Protein AF-A0A1T2XY71-F1 (afdb_monomer)

Foldseek 3Di:
DDDDPPPPPPPPPPPDPPPAFDFDDAPVVVVLVVVLVVVVVVVVVVCVVCVVVDPPVPQDPVNVVVVVVVVVVVVVVSVVVSVVVVVVCPFKGKDFPVPLVNVLSVVLVCLQPQQQKEWEDEAPPVCPDPSSVVSLLVCQLVLRAEYEYCDDDPSNVVSVVSRYHYFHLHCVVPVDDQWTKMWGNQPDAFIKIWTWDDDPRMIMTGIDTVPRDVVVVVVNVVSVNSVVNRVVVVVVD

Radius of gyration: 25.89 Å; Cα contacts (8 Å, |Δi|>4): 287; chains: 1; bounding box: 85×32×78 Å

Nearest PDB structures (foldseek):
  1j9m-assembly1_A  TM=3.855E-01  e=4.242E-01  Streptomyces sp. K15
  3mfd-assembly1_A  TM=5.295E-01  e=1.560E+00  Bacillus subtilis
  6azi-assembly1_A  TM=4.486E-01  e=1.999E+00  Enterobacter cloacae subsp. cloacae ATCC 13047
  1e42-assembly1_A  TM=3.702E-01  e=3.953E+00  Homo sapiens

Secondary structure (DSSP, 8-state):
----------------TTTSPPPPPPHHHHHHHHHHHHHHHHHHHHHHHHGGGS-TTS--HHHHHHHHHHHHHHHHHHHHHHHHHHHHTTTEEEEETT-HHHHHHHHHHHHHHSSSEEEE-SS-GGGGSHHHHHHHHHHHHTT-EEEEESS--HHHHHHHHTT-EEEE--TTT-SS-S-EEEEESTTSTT-EEEEEEEETTEEEEEEEETTT-HHHHHHHHHHHHHHHHHHHHHHH-

Mean predicted aligned error: 9.0 Å

Structure (mmCIF, N/CA/C/O backbone):
data_AF-A0A1T2XY71-F1
#
_entry.id   AF-A0A1T2XY71-F1
#
loop_
_atom_site.group_PDB
_atom_site.id
_atom_site.type_symbol
_atom_site.label_atom_id
_atom_site.label_alt_id
_atom_site.label_comp_id
_atom_site.label_asym_id
_atom_site.label_entity_id
_atom_site.label_seq_id
_atom_site.pdbx_PDB_ins_code
_atom_site.Cartn_x
_atom_site.Cartn_y
_atom_site.Cartn_z
_atom_site.occupancy
_atom_site.B_iso_or_equiv
_atom_site.auth_seq_id
_atom_site.auth_comp_id
_atom_site.auth_asym_id
_atom_site.auth_atom_id
_atom_site.pdbx_PDB_model_num
ATOM 1 N N . MET A 1 1 ? -50.673 -5.652 -16.471 1.00 40.03 1 MET A N 1
ATOM 2 C CA . MET A 1 1 ? -49.608 -6.264 -15.649 1.00 40.03 1 MET A CA 1
ATOM 3 C C . MET A 1 1 ? -48.353 -6.352 -16.514 1.00 40.03 1 MET A C 1
ATOM 5 O O . MET A 1 1 ? -48.274 -7.256 -17.323 1.00 40.03 1 MET A O 1
ATOM 9 N N . LEU A 1 2 ? -47.479 -5.337 -16.452 1.00 31.62 2 LEU A N 1
ATOM 10 C CA . LEU A 1 2 ? -46.119 -5.269 -17.030 1.00 31.62 2 LEU A CA 1
ATOM 11 C C . LEU A 1 2 ? -45.541 -3.895 -16.636 1.00 31.62 2 LEU A C 1
ATOM 13 O O . LEU A 1 2 ? -45.749 -2.890 -17.312 1.00 31.62 2 LEU A O 1
ATOM 17 N N . GLY A 1 3 ? -44.925 -3.833 -15.455 1.00 32.62 3 GLY A N 1
ATOM 18 C CA . GLY A 1 3 ? -44.292 -2.624 -14.931 1.00 32.62 3 GLY A CA 1
ATOM 19 C C . GLY A 1 3 ? -42.857 -2.522 -15.433 1.00 32.62 3 GLY A C 1
ATOM 20 O O . GLY A 1 3 ? -41.992 -3.269 -14.988 1.00 32.62 3 GLY A O 1
ATOM 21 N N . PHE A 1 4 ? -42.618 -1.601 -16.365 1.00 31.75 4 PHE A N 1
ATOM 22 C CA . PHE A 1 4 ? -41.291 -1.230 -16.848 1.00 31.75 4 PHE A CA 1
ATOM 23 C C . PHE A 1 4 ? -40.418 -0.732 -15.684 1.00 31.75 4 PHE A C 1
ATOM 25 O O . PHE A 1 4 ? -40.675 0.328 -15.108 1.00 31.75 4 PHE A O 1
ATOM 32 N N . PHE A 1 5 ? -39.354 -1.474 -15.365 1.00 37.41 5 PHE A N 1
ATOM 33 C CA . PHE A 1 5 ? -38.272 -1.005 -14.503 1.00 37.41 5 PHE A CA 1
ATOM 34 C C . PHE A 1 5 ? -37.583 0.181 -15.182 1.00 37.41 5 PHE A C 1
ATOM 36 O O . PHE A 1 5 ? -36.749 0.039 -16.077 1.00 37.41 5 PHE A O 1
ATOM 43 N N . ARG A 1 6 ? -37.955 1.386 -14.750 1.00 33.56 6 ARG A N 1
ATOM 44 C CA . ARG A 1 6 ? -37.294 2.634 -15.119 1.00 33.56 6 ARG A CA 1
ATOM 45 C C . ARG A 1 6 ? -35.926 2.631 -14.439 1.00 33.56 6 ARG A C 1
ATOM 47 O O . ARG A 1 6 ? -35.791 3.036 -13.289 1.00 33.56 6 ARG A O 1
ATOM 54 N N . CYS A 1 7 ? -34.921 2.108 -15.139 1.00 38.09 7 CYS A N 1
ATOM 55 C CA . CYS A 1 7 ? -33.524 2.199 -14.741 1.00 38.09 7 CYS A CA 1
ATOM 56 C C . CYS A 1 7 ? -33.164 3.688 -14.681 1.00 38.09 7 CYS A C 1
ATOM 58 O O . CYS A 1 7 ? -32.954 4.344 -15.704 1.00 38.09 7 CYS A O 1
ATOM 60 N N . SER A 1 8 ? -33.207 4.243 -13.469 1.00 37.09 8 SER A N 1
ATOM 61 C CA . SER A 1 8 ? -32.755 5.595 -13.187 1.00 37.09 8 SER A CA 1
ATOM 62 C C . SER A 1 8 ? -31.298 5.678 -13.619 1.00 37.09 8 SER A C 1
ATOM 64 O O . SER A 1 8 ? -30.425 5.048 -13.018 1.00 37.09 8 SER A O 1
ATOM 66 N N . LYS A 1 9 ? -31.039 6.432 -14.693 1.00 39.28 9 LYS A N 1
ATOM 67 C CA . LYS A 1 9 ? -29.703 6.900 -15.053 1.00 39.28 9 LYS A CA 1
ATOM 68 C C . LYS A 1 9 ? -29.243 7.822 -13.930 1.00 39.28 9 LYS A C 1
ATOM 70 O O . LYS A 1 9 ? -29.345 9.043 -14.026 1.00 39.28 9 LYS A O 1
ATOM 75 N N . ASN A 1 10 ? -28.764 7.217 -12.846 1.00 38.38 10 ASN A N 1
ATOM 76 C CA . ASN A 1 10 ? -28.005 7.908 -11.830 1.00 38.38 10 ASN A CA 1
ATOM 77 C C . ASN A 1 10 ? -26.814 8.526 -12.546 1.00 38.38 10 ASN A C 1
ATOM 79 O O . ASN A 1 10 ? -25.940 7.837 -13.072 1.00 38.38 10 ASN A O 1
ATOM 83 N N . LYS A 1 11 ? -26.851 9.851 -12.605 1.00 38.16 11 LYS A N 1
ATOM 84 C CA . LYS A 1 11 ? -25.754 10.726 -12.968 1.00 38.16 11 LYS A CA 1
ATOM 85 C C . LYS A 1 11 ? -24.565 10.271 -12.119 1.00 38.16 11 LYS A C 1
ATOM 87 O O . LYS A 1 11 ? -24.510 10.549 -10.925 1.00 38.16 11 LYS A O 1
ATOM 92 N N . ILE A 1 12 ? -23.658 9.494 -12.708 1.00 45.66 12 ILE A N 1
ATOM 93 C CA . ILE A 1 12 ? -22.348 9.238 -12.120 1.00 45.66 12 ILE A CA 1
ATOM 94 C C . ILE A 1 12 ? -21.672 10.605 -12.160 1.00 45.66 12 ILE A C 1
ATOM 96 O O . ILE A 1 12 ? -21.101 11.002 -13.174 1.00 45.66 12 ILE A O 1
ATOM 100 N N . GLU A 1 13 ? -21.850 11.387 -11.092 1.00 43.97 13 GLU A N 1
ATOM 101 C CA . GLU A 1 13 ? -21.008 12.542 -10.821 1.00 43.97 13 GLU A CA 1
ATOM 102 C C . GLU A 1 13 ? -19.570 12.105 -11.065 1.00 43.97 13 GLU A C 1
ATOM 104 O O . GLU A 1 13 ? -19.163 11.034 -10.608 1.00 43.97 13 GLU A O 1
ATOM 109 N N . LYS A 1 14 ? -18.819 12.911 -11.817 1.00 43.69 14 LYS A N 1
ATOM 110 C CA . LYS A 1 14 ? -17.382 12.740 -12.022 1.00 43.69 14 LYS A CA 1
ATOM 111 C C . LYS A 1 14 ? -16.701 12.742 -10.646 1.00 43.69 14 LYS A C 1
ATOM 113 O O . LYS A 1 14 ? -16.296 13.783 -10.139 1.00 43.69 14 LYS A O 1
ATOM 118 N N . ARG A 1 15 ? -16.646 11.582 -9.991 1.00 47.44 15 ARG A N 1
ATOM 119 C CA . ARG A 1 15 ? -16.101 11.422 -8.646 1.00 47.44 15 ARG A CA 1
ATOM 120 C C . ARG A 1 15 ? -14.581 11.506 -8.734 1.00 47.44 15 ARG A C 1
ATOM 122 O O . ARG A 1 15 ? -13.922 10.557 -9.131 1.00 47.44 15 ARG A O 1
ATOM 129 N N . GLY A 1 16 ? -14.047 12.649 -8.316 1.00 45.94 16 GLY A N 1
ATOM 130 C CA . GLY A 1 16 ? -12.848 12.686 -7.478 1.00 45.94 16 GLY A CA 1
ATOM 131 C C . GLY A 1 16 ? -11.478 12.536 -8.137 1.00 45.94 16 GLY A C 1
ATOM 132 O O . GLY A 1 16 ? -10.517 12.416 -7.387 1.00 45.94 16 GLY A O 1
ATOM 133 N N . GLY A 1 17 ? -11.349 12.595 -9.467 1.00 49.06 17 GLY A N 1
ATOM 134 C CA . GLY A 1 17 ? -10.049 12.426 -10.141 1.00 49.06 17 GLY A CA 1
ATOM 135 C C . GLY A 1 17 ? -8.945 13.412 -9.714 1.00 49.06 17 GLY A C 1
ATOM 136 O O . GLY A 1 17 ? -7.771 13.061 -9.783 1.00 49.06 17 GLY A O 1
ATOM 137 N N . ASP A 1 18 ? -9.315 14.598 -9.213 1.00 58.28 18 ASP A N 1
ATOM 138 C CA . ASP A 1 18 ? -8.364 15.645 -8.801 1.00 58.28 18 ASP A CA 1
ATOM 139 C C . ASP A 1 18 ? -8.481 16.061 -7.320 1.00 58.28 18 ASP A C 1
ATOM 141 O O . ASP A 1 18 ? -7.834 17.018 -6.898 1.00 58.28 18 ASP A O 1
ATOM 145 N N . ARG A 1 19 ? -9.292 15.373 -6.496 1.00 71.25 19 ARG A N 1
ATOM 146 C CA . ARG A 1 19 ? -9.499 15.795 -5.090 1.00 71.25 19 ARG A CA 1
ATOM 147 C C . ARG A 1 19 ? -8.349 15.372 -4.167 1.00 71.25 19 ARG A C 1
ATOM 149 O O . ARG A 1 19 ? -8.047 16.064 -3.199 1.00 71.25 19 ARG A O 1
ATOM 156 N N . TRP A 1 20 ? -7.687 14.260 -4.479 1.00 79.12 20 TRP A N 1
ATOM 157 C CA . TRP A 1 20 ? -6.578 13.730 -3.684 1.00 79.12 20 TRP A CA 1
ATOM 158 C C . TRP A 1 20 ? -5.242 13.964 -4.393 1.00 79.12 20 TRP A C 1
ATOM 160 O O . TRP A 1 20 ? -5.176 13.844 -5.619 1.00 79.12 20 TRP A O 1
ATOM 170 N N . PRO A 1 21 ? -4.166 14.292 -3.654 1.00 75.75 21 PRO A N 1
ATOM 171 C CA . PRO A 1 21 ? -2.869 14.546 -4.263 1.00 75.75 21 PRO A CA 1
ATOM 172 C C . PRO A 1 21 ? -2.393 13.301 -5.010 1.00 75.75 21 PRO A C 1
ATOM 174 O O . PRO A 1 21 ? -2.402 12.194 -4.471 1.00 75.75 21 PRO A O 1
ATOM 177 N N . ARG A 1 22 ? -1.951 13.479 -6.257 1.00 74.38 22 ARG A N 1
ATOM 178 C CA . ARG A 1 22 ? -1.312 12.387 -6.992 1.00 74.38 22 ARG A CA 1
ATOM 179 C C . ARG A 1 22 ? 0.016 12.051 -6.309 1.00 74.38 22 ARG A C 1
ATOM 181 O O . ARG A 1 22 ? 0.765 12.973 -5.968 1.00 74.38 22 ARG A O 1
ATOM 188 N N . PRO A 1 23 ? 0.328 10.764 -6.096 1.00 73.38 23 PRO A N 1
ATOM 189 C CA . PRO A 1 23 ? 1.597 10.384 -5.500 1.00 73.38 23 PRO A CA 1
ATOM 190 C C . PRO A 1 23 ? 2.753 10.861 -6.387 1.00 73.38 23 PRO A C 1
ATOM 192 O O . PRO A 1 23 ? 2.679 10.799 -7.617 1.00 73.38 23 PRO A O 1
ATOM 195 N N . LYS A 1 24 ? 3.838 11.335 -5.761 1.00 72.19 24 LYS A N 1
ATOM 196 C CA . LYS A 1 24 ? 5.083 11.635 -6.480 1.00 72.19 24 LYS A CA 1
ATOM 197 C C . LYS A 1 24 ? 5.588 10.365 -7.176 1.00 72.19 24 LYS A C 1
ATOM 199 O O . LYS A 1 24 ? 5.433 9.261 -6.648 1.00 72.19 24 LYS A O 1
ATOM 204 N N . LYS A 1 25 ? 6.235 10.521 -8.337 1.00 67.81 25 LYS A N 1
ATOM 205 C CA . LYS A 1 25 ? 6.994 9.424 -8.960 1.00 67.81 25 LYS A CA 1
ATOM 206 C C . LYS A 1 25 ? 8.077 8.969 -7.975 1.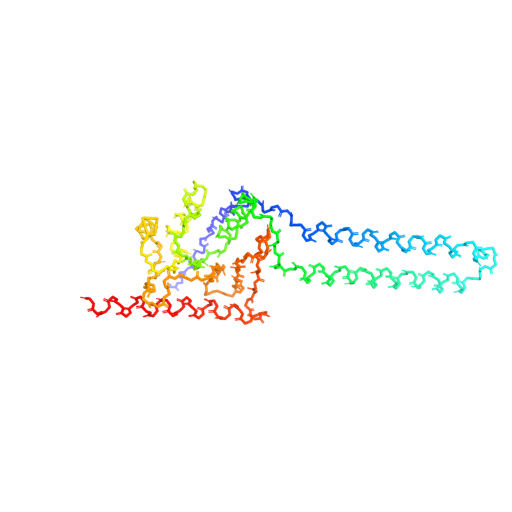00 67.81 25 LYS A C 1
ATOM 208 O O . LYS A 1 25 ? 8.762 9.806 -7.393 1.00 67.81 25 LYS A O 1
ATOM 213 N N . THR A 1 26 ? 8.186 7.664 -7.747 1.00 66.38 26 THR A N 1
ATOM 214 C CA . THR A 1 26 ? 9.087 7.106 -6.731 1.00 66.38 26 THR A CA 1
ATOM 215 C C . THR A 1 26 ? 10.537 7.082 -7.190 1.00 66.38 26 THR A C 1
ATOM 217 O O . THR A 1 26 ? 10.815 7.057 -8.389 1.00 66.38 26 THR A O 1
ATOM 220 N N . ALA A 1 27 ? 11.465 7.054 -6.228 1.00 65.38 27 ALA A N 1
ATOM 221 C CA . ALA A 1 27 ? 12.904 6.985 -6.491 1.00 65.38 27 ALA A CA 1
ATOM 222 C C . ALA A 1 27 ? 13.285 5.790 -7.386 1.00 65.38 27 ALA A C 1
ATOM 224 O O . ALA A 1 27 ? 14.171 5.915 -8.228 1.00 65.38 27 ALA A O 1
ATOM 225 N N . ASP A 1 28 ? 12.559 4.673 -7.275 1.00 68.56 28 ASP A N 1
ATOM 226 C CA . ASP A 1 28 ? 12.771 3.479 -8.102 1.00 68.56 28 ASP A CA 1
ATOM 227 C C . ASP A 1 28 ? 12.547 3.749 -9.599 1.00 68.56 28 ASP A C 1
ATOM 229 O O . ASP A 1 28 ? 13.256 3.207 -10.442 1.00 68.56 28 ASP A O 1
ATOM 233 N N . PHE A 1 29 ? 11.619 4.648 -9.949 1.00 71.75 29 PHE A N 1
ATOM 234 C CA . PHE A 1 29 ? 11.385 5.034 -11.342 1.00 71.75 29 PHE A CA 1
ATOM 235 C C . PHE A 1 29 ? 12.560 5.838 -11.908 1.00 71.75 29 PHE A C 1
ATOM 237 O O . PHE A 1 29 ? 12.967 5.630 -13.048 1.00 71.75 29 PHE A O 1
ATOM 244 N N . ASN A 1 30 ? 13.152 6.719 -11.098 1.00 74.19 30 ASN A N 1
ATOM 245 C CA . ASN A 1 30 ? 14.350 7.455 -11.499 1.00 74.19 30 ASN A CA 1
ATOM 246 C C . ASN A 1 30 ? 15.556 6.514 -11.628 1.00 74.19 30 ASN A C 1
ATOM 248 O O . ASN A 1 30 ? 16.322 6.641 -12.579 1.00 74.19 30 ASN A O 1
ATOM 252 N N . GLN A 1 31 ? 15.704 5.535 -10.727 1.00 78.31 31 GLN A N 1
ATOM 253 C CA . GLN A 1 31 ? 16.751 4.514 -10.844 1.00 78.31 31 GLN A CA 1
ATOM 254 C C . GLN A 1 31 ? 16.583 3.650 -12.096 1.00 78.31 31 GLN A C 1
ATOM 256 O O . GLN A 1 31 ? 17.573 3.369 -12.768 1.00 78.31 31 GLN A O 1
ATOM 261 N N . LEU A 1 32 ? 15.351 3.267 -12.443 1.00 80.06 32 LEU A N 1
ATOM 262 C CA . LEU A 1 32 ? 15.057 2.594 -13.707 1.00 80.06 32 LEU A CA 1
ATOM 263 C C . LEU A 1 32 ? 15.500 3.458 -14.895 1.00 80.06 32 LEU A C 1
ATOM 265 O O . LEU A 1 32 ? 16.234 2.969 -15.745 1.00 80.06 32 LEU A O 1
ATOM 269 N N . ILE A 1 33 ? 15.110 4.737 -14.940 1.00 82.19 33 ILE A N 1
ATOM 270 C CA . ILE A 1 33 ? 15.509 5.649 -16.024 1.00 82.19 33 ILE A CA 1
ATOM 271 C C . ILE A 1 33 ? 17.033 5.717 -16.147 1.00 82.19 33 ILE A C 1
ATOM 273 O O . ILE A 1 33 ? 17.555 5.587 -17.249 1.00 82.19 33 ILE A O 1
ATOM 277 N N . ILE A 1 34 ? 17.751 5.866 -15.030 1.00 84.44 34 ILE A N 1
ATOM 278 C CA . ILE A 1 34 ? 19.220 5.902 -15.028 1.00 84.44 34 ILE A CA 1
ATOM 279 C C . ILE A 1 34 ? 19.794 4.601 -15.600 1.00 84.44 34 ILE A C 1
ATOM 281 O O . ILE A 1 34 ? 20.650 4.655 -16.479 1.00 84.44 34 ILE A O 1
ATOM 285 N N . LYS A 1 35 ? 19.301 3.433 -15.163 1.00 85.25 35 LYS A N 1
ATOM 286 C CA . LYS A 1 35 ? 19.730 2.133 -15.706 1.00 85.25 35 LYS A CA 1
ATOM 287 C C . LYS A 1 35 ? 19.480 2.037 -17.214 1.00 85.25 35 LYS A C 1
ATOM 289 O O . LYS A 1 35 ? 20.364 1.598 -17.942 1.00 85.25 35 LYS A O 1
ATOM 294 N N . LEU A 1 36 ? 18.315 2.480 -17.689 1.00 85.19 36 LEU A N 1
ATOM 295 C CA . LEU A 1 36 ? 17.970 2.470 -19.115 1.00 85.19 36 LEU A CA 1
ATOM 296 C C . LEU A 1 36 ? 18.876 3.394 -19.936 1.00 85.19 36 LEU A C 1
ATOM 298 O O . LEU A 1 36 ? 19.330 2.998 -21.007 1.00 85.19 36 LEU A O 1
ATOM 302 N N . ILE A 1 37 ? 19.182 4.589 -19.422 1.00 86.88 37 ILE A N 1
ATOM 303 C CA . ILE A 1 37 ? 20.117 5.525 -20.059 1.00 86.88 37 ILE A CA 1
ATOM 304 C C . ILE A 1 37 ? 21.519 4.912 -20.133 1.00 86.88 37 ILE A C 1
ATOM 306 O O . ILE A 1 37 ? 22.143 4.963 -21.188 1.00 86.88 37 ILE A O 1
ATOM 310 N N . LEU A 1 38 ? 22.006 4.301 -19.048 1.00 88.06 38 LEU A N 1
ATOM 311 C CA . LEU A 1 38 ? 23.324 3.659 -19.029 1.00 88.06 38 LEU A CA 1
ATOM 312 C C . LEU A 1 38 ? 23.415 2.528 -20.058 1.00 88.06 38 LEU A C 1
ATOM 314 O O . LEU A 1 38 ? 24.372 2.486 -20.826 1.00 88.06 38 LEU A O 1
ATOM 318 N N . ILE A 1 39 ? 22.400 1.662 -20.131 1.00 86.25 39 ILE A N 1
ATOM 319 C CA . ILE A 1 39 ? 22.349 0.582 -21.126 1.00 86.25 39 ILE A CA 1
ATOM 320 C C . ILE A 1 39 ? 22.351 1.163 -22.549 1.00 86.25 39 ILE A C 1
ATOM 322 O O . ILE A 1 39 ? 23.125 0.722 -23.399 1.00 86.25 39 ILE A O 1
ATOM 326 N N . LEU A 1 40 ? 21.560 2.204 -22.811 1.00 85.56 40 LEU A N 1
ATOM 327 C CA . LEU A 1 40 ? 21.544 2.859 -24.120 1.00 85.56 40 LEU A CA 1
ATOM 328 C C . LEU A 1 40 ? 22.920 3.437 -24.490 1.00 85.56 40 LEU A C 1
ATOM 330 O O . LEU A 1 40 ? 23.398 3.222 -25.602 1.00 85.56 40 LEU A O 1
ATOM 334 N N . LEU A 1 41 ? 23.587 4.117 -23.554 1.00 89.50 41 LEU A N 1
ATOM 335 C CA . LEU A 1 41 ? 24.925 4.676 -23.768 1.00 89.50 41 LEU A CA 1
ATOM 336 C C . LEU A 1 41 ? 25.966 3.588 -24.050 1.00 89.50 41 LEU A C 1
ATOM 338 O O . LEU A 1 41 ? 26.816 3.774 -24.920 1.00 89.50 41 LEU A O 1
ATOM 342 N N . THR A 1 42 ? 25.878 2.434 -23.379 1.00 89.75 42 THR A N 1
ATOM 343 C CA . THR A 1 42 ? 26.763 1.294 -23.672 1.00 89.75 42 THR A CA 1
ATOM 344 C C . THR A 1 42 ? 26.559 0.745 -25.082 1.00 89.75 42 THR A C 1
ATOM 346 O O . THR A 1 42 ? 27.541 0.446 -25.758 1.00 89.75 42 THR A O 1
ATOM 349 N N . PHE A 1 43 ? 25.315 0.690 -25.571 1.00 86.56 43 PHE A N 1
ATOM 350 C CA . PHE A 1 43 ? 25.029 0.267 -26.944 1.00 86.56 43 PHE A CA 1
ATOM 351 C C . PHE A 1 43 ? 25.532 1.281 -27.972 1.00 86.56 43 PHE A C 1
ATOM 353 O O . PHE A 1 43 ? 26.113 0.883 -28.978 1.00 86.56 43 PHE A O 1
ATOM 360 N N . ILE A 1 44 ? 25.374 2.582 -27.706 1.00 88.38 44 ILE A N 1
ATOM 361 C CA . ILE A 1 44 ? 25.917 3.648 -28.561 1.00 88.38 44 ILE A CA 1
ATOM 362 C C . ILE A 1 44 ? 27.447 3.565 -28.620 1.00 88.38 44 ILE A C 1
ATOM 364 O O . ILE A 1 44 ? 28.019 3.636 -29.705 1.00 88.38 44 ILE A O 1
ATOM 368 N N . SER A 1 45 ? 28.113 3.367 -27.478 1.00 92.69 45 SER A N 1
ATOM 369 C CA . SER A 1 45 ? 29.571 3.214 -27.427 1.00 92.69 45 SER A CA 1
ATOM 370 C C . SER A 1 45 ? 30.040 1.990 -28.210 1.00 92.69 45 SER A C 1
ATOM 372 O O . SER A 1 45 ? 31.014 2.084 -28.951 1.00 92.69 45 SER A O 1
ATOM 374 N N . LEU A 1 46 ? 29.350 0.856 -28.066 1.00 88.62 46 LEU A N 1
ATOM 375 C CA . LEU A 1 46 ? 29.672 -0.371 -28.791 1.00 88.62 46 LEU A CA 1
ATOM 376 C C . LEU A 1 46 ? 29.449 -0.209 -30.302 1.00 88.62 46 LEU A C 1
ATOM 378 O O . LEU A 1 46 ? 30.271 -0.645 -31.099 1.00 88.62 46 LEU A O 1
ATOM 382 N N . ALA A 1 47 ? 28.369 0.456 -30.715 1.00 84.94 47 ALA A N 1
ATOM 383 C CA . ALA A 1 47 ? 28.149 0.778 -32.121 1.00 84.94 47 ALA A CA 1
ATOM 384 C C . ALA A 1 47 ? 29.262 1.693 -32.656 1.00 84.94 47 ALA A C 1
ATOM 386 O O . ALA A 1 47 ? 29.808 1.436 -33.725 1.00 84.94 47 ALA A O 1
ATOM 387 N N . GLY A 1 48 ? 29.658 2.710 -31.885 1.00 87.50 48 GLY A N 1
ATOM 388 C CA . GLY A 1 48 ? 30.746 3.624 -32.234 1.00 87.50 48 GLY A CA 1
ATOM 389 C C . GLY A 1 48 ? 32.095 2.931 -32.442 1.00 87.50 48 GLY A C 1
ATOM 390 O O . GLY A 1 48 ? 32.835 3.325 -33.339 1.00 87.50 48 GLY A O 1
ATOM 391 N N . THR A 1 49 ? 32.409 1.884 -31.672 1.00 91.31 49 THR A N 1
ATOM 392 C CA . THR A 1 49 ? 33.646 1.106 -31.863 1.00 91.31 49 THR A CA 1
ATOM 393 C C . THR A 1 49 ? 33.566 0.129 -33.033 1.00 91.31 49 THR A C 1
ATOM 395 O O . THR A 1 49 ? 34.592 -0.168 -33.639 1.00 91.31 49 THR A O 1
ATOM 398 N N . LEU A 1 50 ? 32.369 -0.351 -33.379 1.00 84.56 50 LEU A N 1
ATOM 399 C CA . LEU A 1 50 ? 32.159 -1.287 -34.486 1.00 84.56 50 LEU A CA 1
ATOM 400 C C . LEU A 1 50 ? 32.042 -0.597 -35.852 1.00 84.56 50 LEU A C 1
ATOM 402 O O . LEU A 1 50 ? 32.457 -1.180 -36.848 1.00 84.56 50 LEU A O 1
ATOM 406 N N . ILE A 1 51 ? 31.527 0.637 -35.921 1.00 85.75 51 ILE A N 1
ATOM 407 C CA . ILE A 1 51 ? 31.326 1.367 -37.188 1.00 85.75 51 ILE A CA 1
ATOM 408 C C . ILE A 1 51 ? 32.609 1.460 -38.040 1.00 85.75 51 ILE A C 1
ATOM 410 O O . ILE A 1 51 ? 32.529 1.143 -39.223 1.00 85.75 51 ILE A O 1
ATOM 414 N N . PRO A 1 52 ? 33.792 1.823 -37.501 1.00 88.12 52 PRO A N 1
ATOM 415 C CA . PRO A 1 52 ? 35.017 1.914 -38.301 1.00 88.12 52 PRO A CA 1
ATOM 416 C C . PRO A 1 52 ? 35.533 0.567 -38.826 1.00 88.12 52 PRO A C 1
ATOM 418 O O . PRO A 1 52 ? 36.311 0.544 -39.775 1.00 88.12 52 PRO A O 1
ATOM 421 N N . LEU A 1 53 ? 35.136 -0.547 -38.200 1.00 84.69 53 LEU A N 1
ATOM 422 C CA . LEU A 1 53 ? 35.529 -1.901 -38.608 1.00 84.69 53 LEU A CA 1
ATOM 423 C C . LEU A 1 53 ? 34.692 -2.416 -39.787 1.00 84.69 53 LEU A C 1
ATOM 425 O O . LEU A 1 53 ? 35.082 -3.384 -40.437 1.00 84.69 53 LEU A O 1
ATOM 429 N N . VAL A 1 54 ? 33.552 -1.781 -40.066 1.00 83.38 54 VAL A N 1
ATOM 430 C CA . VAL A 1 54 ? 32.667 -2.139 -41.172 1.00 83.38 54 VAL A CA 1
ATOM 431 C C . VAL A 1 54 ? 32.963 -1.220 -42.353 1.00 83.38 54 VAL A C 1
ATOM 433 O O . VAL A 1 54 ? 32.636 -0.035 -42.337 1.00 83.38 54 VAL A O 1
ATOM 436 N N . ASP A 1 55 ? 33.557 -1.770 -43.411 1.00 85.94 55 ASP A N 1
ATOM 437 C CA . ASP A 1 55 ? 33.704 -1.062 -44.684 1.00 85.94 55 ASP A CA 1
ATOM 438 C C . ASP A 1 55 ? 32.341 -0.999 -45.388 1.00 85.94 55 ASP A C 1
ATOM 440 O O . ASP A 1 55 ? 31.994 -1.855 -46.202 1.00 85.94 55 ASP A O 1
ATOM 444 N N . LEU A 1 56 ? 31.553 0.026 -45.045 1.00 79.75 56 LEU A N 1
ATOM 445 C CA . LEU A 1 56 ? 30.195 0.259 -45.556 1.00 79.75 56 LEU A CA 1
ATOM 446 C C . LEU A 1 56 ? 30.122 0.302 -47.093 1.00 79.75 56 LEU A C 1
ATOM 448 O O . LEU A 1 56 ? 29.046 0.104 -47.652 1.00 79.75 56 LEU A O 1
ATOM 452 N N . SER A 1 57 ? 31.245 0.540 -47.779 1.00 82.56 57 SER A N 1
ATOM 453 C CA . SER A 1 57 ? 31.311 0.555 -49.244 1.00 82.56 57 SER A CA 1
ATOM 454 C C . SER A 1 57 ? 31.287 -0.842 -49.879 1.00 82.56 57 SER A C 1
ATOM 456 O O . SER A 1 57 ? 30.959 -0.966 -51.058 1.00 82.56 57 SER A O 1
ATOM 458 N N . LYS A 1 58 ? 31.602 -1.891 -49.106 1.00 88.00 58 LYS A N 1
ATOM 459 C CA . LYS A 1 58 ? 31.658 -3.292 -49.561 1.00 88.00 58 LYS A CA 1
ATOM 460 C C . LYS A 1 58 ? 30.515 -4.164 -49.046 1.00 88.00 58 LYS A C 1
ATOM 462 O O . LYS A 1 58 ? 30.478 -5.346 -49.372 1.00 88.00 58 LYS A O 1
ATOM 467 N N . VAL A 1 59 ? 29.604 -3.601 -48.255 1.00 85.31 59 VAL A N 1
ATOM 468 C CA . VAL A 1 59 ? 28.487 -4.347 -47.668 1.00 85.31 59 VAL A CA 1
ATOM 469 C C . VAL A 1 59 ? 27.495 -4.725 -48.766 1.00 85.31 59 VAL A C 1
ATOM 471 O O . VAL A 1 59 ? 26.894 -3.857 -49.403 1.00 85.31 59 VAL A O 1
ATOM 474 N N . ASP A 1 60 ? 27.307 -6.026 -48.976 1.00 92.19 60 ASP A N 1
ATOM 475 C CA . ASP A 1 60 ? 26.298 -6.527 -49.909 1.00 92.19 60 ASP A CA 1
ATOM 476 C C . ASP A 1 60 ? 24.878 -6.342 -49.337 1.00 92.19 60 ASP A C 1
ATOM 478 O O . ASP A 1 60 ? 24.660 -6.224 -48.127 1.00 92.19 60 ASP A O 1
ATOM 482 N N . LYS A 1 61 ? 23.866 -6.355 -50.208 1.00 91.75 61 LYS A N 1
ATOM 483 C CA . LYS A 1 61 ? 22.451 -6.215 -49.830 1.00 91.75 61 LYS A CA 1
ATOM 484 C C . LYS A 1 61 ? 22.025 -7.256 -48.794 1.00 91.75 61 LYS A C 1
ATOM 486 O O . LYS A 1 61 ? 21.214 -6.941 -47.924 1.00 91.75 61 LYS A O 1
ATOM 491 N N . LEU A 1 62 ? 22.560 -8.477 -48.880 1.00 88.44 62 LEU A N 1
ATOM 492 C CA . LEU A 1 62 ? 22.266 -9.546 -47.926 1.00 88.44 62 LEU A CA 1
ATOM 493 C C . LEU A 1 62 ? 22.833 -9.238 -46.533 1.00 88.44 62 LEU A C 1
ATOM 495 O O . LEU A 1 62 ? 22.122 -9.379 -45.541 1.00 88.44 62 LEU A O 1
ATOM 499 N N . GLU A 1 63 ? 24.078 -8.772 -46.450 1.00 85.88 63 GLU A N 1
ATOM 500 C CA . GLU A 1 63 ? 24.724 -8.411 -45.183 1.00 85.88 63 GLU A CA 1
ATOM 501 C C . GLU A 1 63 ? 24.023 -7.223 -44.517 1.00 85.88 63 GLU A C 1
ATOM 503 O O . GLU A 1 63 ? 23.730 -7.262 -43.320 1.00 85.88 63 GLU A O 1
ATOM 508 N N . ALA A 1 64 ? 23.660 -6.202 -45.301 1.00 86.19 64 ALA A N 1
ATOM 509 C CA . ALA A 1 64 ? 22.872 -5.071 -44.819 1.00 86.19 64 ALA A CA 1
ATOM 510 C C . ALA A 1 64 ? 21.501 -5.517 -44.281 1.00 86.19 64 ALA A C 1
ATOM 512 O O . ALA A 1 64 ? 21.057 -5.034 -43.236 1.00 86.19 64 ALA A O 1
ATOM 513 N N . ALA A 1 65 ? 20.842 -6.465 -44.955 1.00 88.69 65 ALA A N 1
ATOM 514 C CA . ALA A 1 65 ? 19.573 -7.025 -44.499 1.00 88.69 65 ALA A CA 1
ATOM 515 C C . ALA A 1 65 ? 19.726 -7.817 -43.190 1.00 88.69 65 ALA A C 1
ATOM 517 O O . ALA A 1 65 ? 18.890 -7.675 -42.296 1.00 88.69 65 ALA A O 1
ATOM 518 N N . ILE A 1 66 ? 20.800 -8.601 -43.039 1.00 88.50 66 ILE A N 1
ATOM 519 C CA . ILE A 1 66 ? 21.101 -9.338 -41.801 1.00 88.50 66 ILE A CA 1
ATOM 520 C C . ILE A 1 66 ? 21.364 -8.364 -40.647 1.00 88.50 66 ILE A C 1
ATOM 522 O O . ILE A 1 66 ? 20.769 -8.514 -39.579 1.00 88.50 66 ILE A O 1
ATOM 526 N N . LEU A 1 67 ? 22.201 -7.343 -40.856 1.00 86.25 67 LEU A N 1
ATOM 527 C CA . LEU A 1 67 ? 22.508 -6.325 -39.844 1.00 86.25 67 LEU A CA 1
ATOM 528 C C . LEU A 1 67 ? 21.262 -5.531 -39.437 1.00 86.25 67 LEU A C 1
ATOM 530 O O . LEU A 1 67 ? 21.002 -5.350 -38.246 1.00 86.25 67 LEU A O 1
ATOM 534 N N . GLY A 1 68 ? 20.455 -5.109 -40.413 1.00 88.00 68 GLY A N 1
ATOM 535 C CA . GLY A 1 68 ? 19.181 -4.438 -40.163 1.00 88.00 6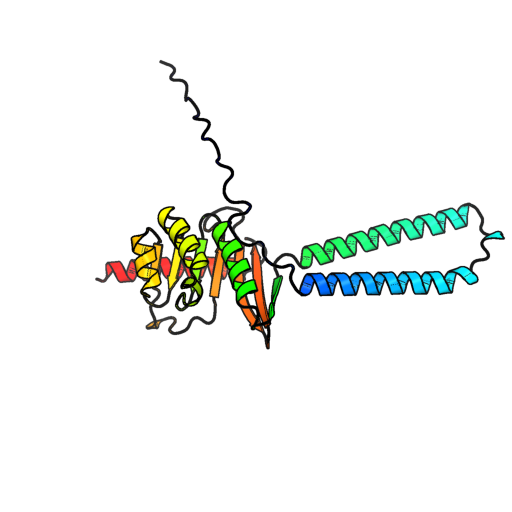8 GLY A CA 1
ATOM 536 C C . GLY A 1 68 ? 18.206 -5.325 -39.387 1.00 88.00 68 GLY A C 1
ATOM 537 O O . GLY A 1 68 ? 17.615 -4.883 -38.401 1.00 88.00 68 GLY A O 1
ATOM 538 N N . GLY A 1 69 ? 18.092 -6.599 -39.769 1.00 91.00 69 GLY A N 1
ATOM 539 C CA . GLY A 1 69 ? 17.279 -7.587 -39.062 1.00 91.00 69 GLY A CA 1
ATOM 540 C C . GLY A 1 69 ? 17.729 -7.787 -37.614 1.00 91.00 69 GLY A C 1
ATOM 541 O O . GLY A 1 69 ? 16.906 -7.727 -36.699 1.00 91.00 69 GLY A O 1
ATOM 542 N N . ALA A 1 70 ? 19.034 -7.944 -37.381 1.00 87.94 70 ALA A N 1
ATOM 543 C CA . ALA A 1 70 ? 19.604 -8.079 -36.043 1.00 87.94 70 ALA A CA 1
ATOM 544 C C . ALA A 1 70 ? 19.325 -6.843 -35.169 1.00 87.94 70 ALA A C 1
ATOM 546 O O . ALA A 1 70 ? 18.924 -6.986 -34.013 1.00 87.94 70 ALA A O 1
ATOM 547 N N . ALA A 1 71 ? 19.459 -5.633 -35.723 1.00 86.38 71 ALA A N 1
ATOM 548 C CA . ALA A 1 71 ? 19.157 -4.389 -35.014 1.00 86.38 71 ALA A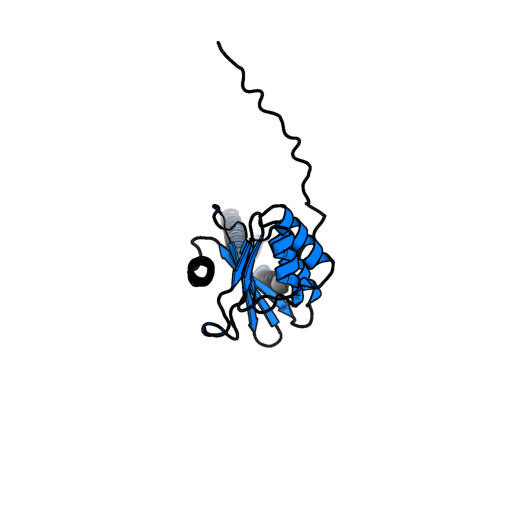 CA 1
ATOM 549 C C . ALA A 1 71 ? 17.677 -4.287 -34.605 1.00 86.38 71 ALA A C 1
ATOM 551 O O . ALA A 1 71 ? 17.367 -3.883 -33.479 1.00 86.38 71 ALA A O 1
ATOM 552 N N . VAL A 1 72 ? 16.755 -4.698 -35.485 1.00 92.31 72 VAL A N 1
ATOM 553 C CA . VAL A 1 72 ? 15.317 -4.744 -35.176 1.00 92.31 72 VAL A CA 1
ATOM 554 C C . VAL A 1 72 ? 15.035 -5.752 -34.062 1.00 92.31 72 VAL A C 1
ATOM 556 O O . VAL A 1 72 ? 14.364 -5.408 -33.088 1.00 92.31 72 VAL A O 1
ATOM 559 N N . VAL A 1 73 ? 15.586 -6.967 -34.147 1.00 91.69 73 VAL A N 1
ATOM 560 C CA . VAL A 1 73 ? 15.410 -8.005 -33.115 1.00 91.69 73 VAL A CA 1
ATOM 561 C C . VAL A 1 73 ? 15.940 -7.534 -31.759 1.00 91.69 73 VAL A C 1
ATOM 563 O O . VAL A 1 73 ? 15.235 -7.645 -30.756 1.00 91.69 73 VAL A O 1
ATOM 566 N N . LEU A 1 74 ? 17.138 -6.945 -31.716 1.00 86.44 74 LEU A N 1
ATOM 567 C CA . LEU A 1 74 ? 17.716 -6.394 -30.485 1.00 86.44 74 LEU A CA 1
ATOM 568 C C . LEU A 1 74 ? 16.859 -5.268 -29.897 1.00 86.44 74 LEU A C 1
ATOM 570 O O . LEU A 1 74 ? 16.654 -5.228 -28.685 1.00 86.44 74 LEU A O 1
ATOM 574 N N . SER A 1 75 ? 16.307 -4.395 -30.742 1.00 86.38 75 SER A N 1
ATOM 575 C CA . SER A 1 75 ? 15.409 -3.319 -30.304 1.00 86.38 75 SER A CA 1
ATOM 576 C C . SER A 1 75 ? 14.125 -3.869 -29.677 1.00 86.38 75 SER A C 1
ATOM 578 O O . SER A 1 75 ? 13.685 -3.377 -28.637 1.00 86.38 75 SER A O 1
ATOM 580 N N . VAL A 1 76 ? 13.547 -4.924 -30.264 1.00 90.88 76 VAL A N 1
ATOM 581 C CA . VAL A 1 76 ? 12.364 -5.612 -29.720 1.00 90.88 76 VAL A CA 1
ATOM 582 C C . VAL A 1 76 ? 12.685 -6.292 -28.389 1.00 90.88 76 VAL A C 1
ATOM 584 O O . VAL A 1 76 ? 11.922 -6.143 -27.436 1.00 90.88 76 VAL A O 1
ATOM 587 N N . LEU A 1 77 ? 13.820 -6.991 -28.287 1.00 88.44 77 LEU A N 1
ATOM 588 C CA . LEU A 1 77 ? 14.259 -7.624 -27.038 1.00 88.44 77 LEU A CA 1
ATOM 589 C C . LEU A 1 77 ? 14.505 -6.591 -25.936 1.00 88.44 77 LEU A C 1
ATOM 591 O O . LEU A 1 77 ? 14.068 -6.788 -24.803 1.00 88.44 77 LEU A O 1
ATOM 595 N N . PHE A 1 78 ? 15.145 -5.467 -26.263 1.00 86.25 78 PHE A N 1
ATOM 596 C CA . PHE A 1 78 ? 15.339 -4.369 -25.322 1.00 86.25 78 PHE A CA 1
ATOM 597 C C . PHE A 1 78 ? 13.996 -3.812 -24.844 1.00 86.25 78 PHE A C 1
ATOM 599 O O . PHE A 1 78 ? 13.766 -3.728 -23.639 1.00 86.25 78 PHE A O 1
ATOM 606 N N . ALA A 1 79 ? 13.070 -3.514 -25.761 1.00 87.50 79 ALA A N 1
ATOM 607 C CA . ALA A 1 79 ? 11.731 -3.049 -25.408 1.00 87.50 79 ALA A CA 1
ATOM 608 C C . ALA A 1 79 ? 10.979 -4.058 -24.520 1.00 87.50 79 ALA A C 1
ATOM 610 O O . ALA A 1 79 ? 10.338 -3.659 -23.546 1.00 87.50 79 ALA A O 1
ATOM 611 N N . ALA A 1 80 ? 11.099 -5.358 -24.804 1.00 88.44 80 ALA A N 1
ATOM 612 C CA . ALA A 1 80 ? 10.523 -6.419 -23.984 1.00 88.44 80 ALA A CA 1
ATOM 613 C C . ALA A 1 80 ? 11.134 -6.454 -22.573 1.00 88.44 80 ALA A C 1
ATOM 615 O O . ALA A 1 80 ? 10.392 -6.547 -21.599 1.00 88.44 80 ALA A O 1
ATOM 616 N N . LEU A 1 81 ? 12.457 -6.309 -22.435 1.00 86.50 81 LEU A N 1
ATOM 617 C CA . LEU A 1 81 ? 13.129 -6.230 -21.132 1.00 86.50 81 LEU A CA 1
ATOM 618 C C . LEU A 1 81 ? 12.691 -4.999 -20.333 1.00 86.50 81 LEU A C 1
ATOM 620 O O . LEU A 1 81 ? 12.360 -5.126 -19.155 1.00 86.50 81 LEU A O 1
ATOM 624 N N . VAL A 1 82 ? 12.617 -3.822 -20.968 1.00 84.56 82 VAL A N 1
ATOM 625 C CA . VAL A 1 82 ? 12.092 -2.603 -20.324 1.00 84.56 82 VAL A CA 1
ATOM 626 C C . VAL A 1 82 ? 10.654 -2.822 -19.859 1.00 84.56 82 VAL A C 1
ATOM 628 O O . VAL A 1 82 ? 10.286 -2.441 -18.746 1.00 84.56 82 VAL A O 1
ATOM 631 N N . TRP A 1 83 ? 9.829 -3.455 -20.688 1.00 83.69 83 TRP A N 1
ATOM 632 C CA . TRP A 1 83 ? 8.446 -3.763 -20.349 1.00 83.69 83 TRP A CA 1
ATOM 633 C C . TRP A 1 83 ? 8.327 -4.758 -19.185 1.00 83.69 83 TRP A C 1
ATOM 635 O O . TRP A 1 83 ? 7.511 -4.553 -18.287 1.00 83.69 83 TRP A O 1
ATOM 645 N N . LEU A 1 84 ? 9.160 -5.801 -19.150 1.00 82.88 84 LEU A N 1
ATOM 646 C CA . LEU A 1 84 ? 9.199 -6.766 -18.048 1.00 82.88 84 LEU A CA 1
ATOM 647 C C . LEU A 1 84 ? 9.645 -6.109 -16.735 1.00 82.88 84 LEU A C 1
ATOM 649 O O . LEU A 1 84 ? 8.979 -6.280 -15.716 1.00 82.88 84 LEU A O 1
ATOM 653 N N . GLU A 1 85 ? 10.705 -5.300 -16.762 1.00 79.00 85 GLU A N 1
ATOM 654 C CA . GLU A 1 85 ? 11.212 -4.597 -15.575 1.00 79.00 85 GLU A CA 1
ATOM 655 C C . GLU A 1 85 ? 10.195 -3.563 -15.061 1.00 79.00 85 GLU A C 1
ATOM 657 O O . GLU A 1 85 ? 9.910 -3.490 -13.866 1.00 79.00 85 GLU A O 1
ATOM 662 N N . THR A 1 86 ? 9.570 -2.790 -15.958 1.00 73.00 86 THR A N 1
ATOM 663 C CA . THR A 1 86 ? 8.528 -1.818 -15.573 1.00 73.00 86 THR A CA 1
ATOM 664 C C . THR A 1 86 ? 7.287 -2.489 -14.995 1.00 73.00 86 THR A C 1
ATOM 666 O O . THR A 1 86 ? 6.680 -1.940 -14.074 1.00 73.00 86 THR A O 1
ATOM 669 N N . LYS A 1 87 ? 6.928 -3.684 -15.478 1.00 70.00 87 LYS A N 1
ATOM 670 C CA . LYS A 1 87 ? 5.889 -4.509 -14.856 1.00 70.00 87 LYS A CA 1
ATOM 671 C C . LYS A 1 87 ? 6.311 -5.051 -13.492 1.00 70.00 87 LYS A C 1
ATOM 673 O O . LYS A 1 87 ? 5.492 -5.032 -12.579 1.00 70.00 87 LYS A O 1
ATOM 678 N N . GLY A 1 88 ? 7.566 -5.474 -13.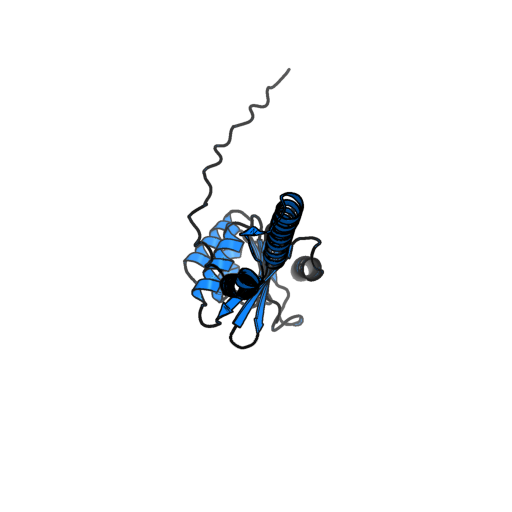333 1.00 65.94 88 GLY A N 1
ATOM 679 C CA . GLY A 1 88 ? 8.119 -5.968 -12.065 1.00 65.94 88 GLY A CA 1
ATOM 680 C C . GLY A 1 88 ? 8.236 -4.898 -10.973 1.00 65.94 88 GLY A C 1
ATOM 681 O O . GLY A 1 88 ? 8.151 -5.207 -9.789 1.00 65.94 88 GLY A O 1
ATOM 682 N N . LEU A 1 89 ? 8.357 -3.622 -11.355 1.00 66.06 89 LEU A N 1
ATOM 683 C CA . LEU A 1 89 ? 8.293 -2.479 -10.433 1.00 66.06 89 LEU A CA 1
ATOM 684 C C . LEU A 1 89 ? 6.868 -2.152 -9.958 1.00 66.06 89 LEU A C 1
ATOM 686 O O . LEU A 1 89 ? 6.685 -1.285 -9.096 1.00 66.06 89 LEU A O 1
ATOM 690 N N . GLY A 1 90 ? 5.855 -2.816 -10.520 1.00 64.12 90 GLY A N 1
ATOM 691 C CA . GLY A 1 90 ? 4.475 -2.708 -10.082 1.00 64.12 90 GLY A CA 1
ATOM 692 C C . GLY A 1 90 ? 4.349 -3.117 -8.619 1.00 64.12 90 GLY A C 1
ATOM 693 O O . GLY A 1 90 ? 4.468 -4.283 -8.277 1.00 64.12 90 GLY A O 1
ATOM 694 N N . GLY A 1 91 ? 4.111 -2.135 -7.756 1.00 73.06 91 GLY A N 1
ATOM 695 C CA . GLY A 1 91 ? 3.728 -2.363 -6.370 1.00 73.06 91 GLY A CA 1
ATOM 696 C C . GLY A 1 91 ? 4.786 -2.035 -5.326 1.00 73.06 91 GLY A C 1
ATOM 697 O O . GLY A 1 91 ? 4.457 -2.022 -4.154 1.00 73.06 91 GLY A O 1
ATOM 698 N N . LYS A 1 92 ? 6.021 -1.671 -5.676 1.00 83.44 92 LYS A N 1
ATOM 699 C CA . LYS A 1 92 ? 6.973 -1.173 -4.668 1.00 83.44 92 LYS A CA 1
ATOM 700 C C . LYS A 1 92 ? 7.154 0.334 -4.763 1.00 83.44 92 LYS A C 1
ATOM 702 O O . LYS A 1 92 ? 7.405 0.888 -5.833 1.00 83.44 92 LYS A O 1
ATOM 707 N N . ARG A 1 93 ? 7.020 1.012 -3.625 1.00 85.12 93 ARG A N 1
ATOM 708 C CA . ARG A 1 93 ? 7.150 2.464 -3.505 1.00 85.12 93 ARG A CA 1
ATOM 709 C C . ARG A 1 93 ? 8.114 2.805 -2.378 1.00 85.12 93 ARG A C 1
ATOM 711 O O . ARG A 1 93 ? 7.821 2.562 -1.212 1.00 85.12 93 ARG A O 1
ATOM 718 N N . VAL A 1 94 ? 9.269 3.363 -2.729 1.00 85.75 94 VAL A N 1
ATOM 719 C CA . VAL A 1 94 ? 10.302 3.764 -1.765 1.00 85.75 94 VAL A CA 1
ATOM 720 C C . VAL A 1 94 ? 10.309 5.283 -1.579 1.00 85.75 94 VAL A C 1
ATOM 722 O O . VAL A 1 94 ? 10.391 6.038 -2.551 1.00 85.75 94 VAL A O 1
ATOM 725 N N . TYR A 1 95 ? 10.256 5.709 -0.319 1.00 84.81 95 TYR A N 1
ATOM 726 C CA . TYR A 1 95 ? 10.319 7.094 0.145 1.00 84.81 95 TYR A CA 1
ATOM 727 C C . TYR A 1 95 ? 11.468 7.253 1.145 1.00 84.81 95 TYR A C 1
ATOM 729 O O . TYR A 1 95 ? 11.798 6.311 1.865 1.00 84.81 95 TYR A O 1
ATOM 737 N N . ASN A 1 96 ? 12.053 8.445 1.235 1.00 86.06 96 ASN A N 1
ATOM 738 C CA . ASN A 1 96 ? 12.922 8.782 2.366 1.00 86.06 96 ASN A CA 1
ATOM 739 C C . ASN A 1 96 ? 12.050 8.974 3.615 1.00 86.06 96 ASN A C 1
ATOM 741 O O . ASN A 1 96 ? 10.923 9.459 3.491 1.00 86.06 96 ASN A O 1
ATOM 745 N N . LEU A 1 97 ? 12.549 8.624 4.805 1.00 83.56 97 LEU A N 1
ATOM 746 C CA . LEU A 1 97 ? 11.786 8.783 6.056 1.00 83.56 97 LEU A CA 1
ATOM 747 C C . LEU A 1 97 ? 11.351 10.235 6.313 1.00 83.56 97 LEU A C 1
ATOM 749 O O . LEU A 1 97 ? 10.281 10.467 6.868 1.00 83.56 97 LEU A O 1
ATOM 753 N N . GLU A 1 98 ? 12.141 11.201 5.849 1.00 85.31 98 GLU A N 1
ATOM 754 C CA . GLU A 1 98 ? 11.839 12.632 5.945 1.00 85.31 98 GLU A CA 1
ATOM 755 C C . GLU A 1 98 ? 10.692 13.079 5.014 1.00 85.31 98 GLU A C 1
ATOM 757 O O . GLU A 1 98 ? 10.037 14.086 5.282 1.00 85.31 98 GLU A O 1
ATOM 762 N N . ASP A 1 99 ? 10.374 12.332 3.941 1.00 84.94 99 ASP A N 1
ATOM 763 C CA . ASP A 1 99 ? 9.278 12.670 3.010 1.00 84.94 99 ASP A CA 1
ATOM 764 C C . ASP A 1 99 ? 7.915 12.187 3.534 1.00 84.94 99 ASP A C 1
ATOM 766 O O . ASP A 1 99 ? 7.132 11.538 2.830 1.00 84.94 99 ASP A O 1
ATOM 770 N N . ALA A 1 100 ? 7.598 12.550 4.780 1.00 84.75 100 ALA A N 1
ATOM 771 C CA . ALA A 1 100 ? 6.314 12.260 5.417 1.00 84.75 100 ALA A CA 1
ATOM 772 C C . ALA A 1 100 ? 5.127 12.751 4.566 1.00 84.75 100 ALA A C 1
ATOM 774 O O . ALA A 1 100 ? 4.089 12.091 4.477 1.00 84.75 100 ALA A O 1
ATOM 775 N N . LYS A 1 101 ? 5.296 13.880 3.860 1.00 86.06 101 LYS A N 1
ATOM 776 C CA . LYS A 1 101 ? 4.294 14.428 2.935 1.00 86.06 101 LYS A CA 1
ATOM 777 C C . LYS A 1 101 ? 4.061 13.518 1.726 1.00 86.06 101 LYS A C 1
ATOM 779 O O . LYS A 1 101 ? 2.909 13.343 1.322 1.00 86.06 101 LYS A O 1
ATOM 784 N N . GLY A 1 102 ? 5.118 12.950 1.144 1.00 85.94 102 GLY A N 1
ATOM 785 C CA . GLY A 1 102 ? 5.031 11.995 0.036 1.00 85.94 102 GLY A CA 1
ATOM 786 C C . GLY A 1 102 ? 4.311 10.707 0.432 1.00 85.94 102 GLY A C 1
ATOM 787 O O . GLY A 1 102 ? 3.377 10.298 -0.261 1.00 85.94 102 GLY A O 1
ATOM 788 N N . ILE A 1 103 ? 4.679 10.138 1.584 1.00 85.88 103 ILE A N 1
ATOM 789 C CA . ILE A 1 103 ? 4.053 8.935 2.160 1.00 85.88 103 ILE A CA 1
ATOM 790 C C . ILE A 1 103 ? 2.565 9.185 2.435 1.00 85.88 103 ILE A C 1
ATOM 792 O O . ILE A 1 103 ? 1.707 8.425 1.985 1.00 85.88 103 ILE A O 1
ATOM 796 N N . SER A 1 104 ? 2.249 10.291 3.114 1.00 87.56 104 SER A N 1
ATOM 797 C CA . SER A 1 104 ? 0.872 10.676 3.436 1.00 87.56 104 SER A CA 1
ATOM 798 C C . SER A 1 104 ? 0.030 10.895 2.177 1.00 87.56 104 SER A C 1
ATOM 800 O O . SER A 1 104 ? -1.071 10.362 2.072 1.00 87.56 104 SER A O 1
ATOM 802 N N . SER A 1 105 ? 0.571 11.588 1.168 1.00 89.50 105 SER A N 1
ATOM 803 C CA . SER A 1 105 ? -0.121 11.807 -0.112 1.00 89.50 105 SER A CA 1
ATOM 804 C C . SER A 1 105 ? -0.419 10.495 -0.838 1.00 89.50 105 SER A C 1
ATOM 806 O O . SER A 1 105 ? -1.503 10.326 -1.392 1.00 89.50 105 SER A O 1
ATOM 808 N N . TYR A 1 106 ? 0.524 9.552 -0.811 1.00 90.44 106 TYR A N 1
ATOM 809 C CA . TYR A 1 106 ? 0.327 8.227 -1.386 1.00 90.44 106 TYR A CA 1
ATOM 810 C C . TYR A 1 106 ? -0.763 7.439 -0.642 1.00 90.44 106 TYR A C 1
ATOM 812 O O . TYR A 1 106 ? -1.684 6.931 -1.281 1.00 90.44 106 TYR A O 1
ATOM 820 N N . MET A 1 107 ? -0.713 7.385 0.693 1.00 91.00 107 MET A N 1
ATOM 821 C CA . MET A 1 107 ? -1.719 6.671 1.491 1.00 91.00 107 MET A CA 1
ATOM 822 C C . MET A 1 107 ? -3.109 7.300 1.350 1.00 91.00 107 MET A C 1
ATOM 824 O O . MET A 1 107 ? -4.100 6.585 1.215 1.00 91.00 107 MET A O 1
ATOM 828 N N . LEU A 1 108 ? -3.190 8.631 1.296 1.00 92.31 108 LEU A N 1
ATOM 829 C CA . LEU A 1 108 ? -4.416 9.372 0.993 1.00 92.31 108 LEU A CA 1
ATOM 830 C C . LEU A 1 108 ? -4.993 8.987 -0.365 1.00 92.31 108 LEU A C 1
ATOM 832 O O . LEU A 1 108 ? -6.178 8.677 -0.473 1.00 92.31 108 LEU A O 1
ATOM 836 N N . HIS A 1 109 ? -4.154 8.968 -1.400 1.00 91.88 109 HIS A N 1
ATOM 837 C CA . HIS A 1 109 ? -4.567 8.538 -2.728 1.00 91.88 109 HIS A CA 1
ATOM 838 C C . HIS A 1 109 ? -5.071 7.087 -2.713 1.00 91.88 109 HIS A C 1
ATOM 840 O O . HIS A 1 109 ? -6.124 6.802 -3.289 1.00 91.88 109 HIS A O 1
ATOM 846 N N . TRP A 1 110 ? -4.356 6.187 -2.031 1.00 92.75 110 TRP A N 1
ATOM 847 C CA . TRP A 1 110 ? -4.715 4.775 -1.885 1.00 92.75 110 TRP A CA 1
ATOM 848 C C . TRP A 1 110 ? -6.084 4.592 -1.219 1.00 92.75 110 TRP A C 1
ATOM 850 O O . TRP A 1 110 ? -6.963 3.920 -1.759 1.00 92.75 110 TRP A O 1
ATOM 860 N N . ILE A 1 111 ? -6.299 5.246 -0.077 1.00 94.94 111 ILE A N 1
ATOM 861 C CA . ILE A 1 111 ? -7.538 5.148 0.704 1.00 94.94 111 ILE A CA 1
ATOM 862 C C . ILE A 1 111 ? -8.697 5.825 -0.029 1.00 94.94 111 ILE A C 1
ATOM 864 O O . ILE A 1 111 ? -9.781 5.250 -0.135 1.00 94.94 111 ILE A O 1
ATOM 868 N N . GLY A 1 112 ? -8.475 7.023 -0.574 1.00 93.44 112 GLY A N 1
ATOM 869 C CA . GLY A 1 112 ? -9.496 7.803 -1.270 1.00 93.44 112 GLY A CA 1
ATOM 870 C C . GLY A 1 112 ? -10.108 7.042 -2.447 1.00 93.44 112 GLY A C 1
ATOM 871 O O . GLY A 1 112 ? -11.336 6.989 -2.582 1.00 93.44 112 GLY A O 1
ATOM 872 N N . HIS A 1 113 ? -9.269 6.376 -3.247 1.00 92.62 113 HIS A N 1
ATOM 873 C CA . HIS A 1 113 ? -9.704 5.619 -4.425 1.00 92.62 113 HIS A CA 1
ATOM 874 C C . HIS A 1 113 ? -10.099 4.169 -4.117 1.00 92.62 113 HIS A C 1
ATOM 876 O O . HIS A 1 113 ? -10.890 3.591 -4.855 1.00 92.62 113 HIS A O 1
ATOM 882 N N . GLY A 1 114 ? -9.627 3.592 -3.010 1.00 89.31 114 GLY A N 1
ATOM 883 C CA . GLY A 1 114 ? -9.740 2.166 -2.688 1.00 89.31 114 GLY A CA 1
ATOM 884 C C . GLY A 1 114 ? -11.131 1.623 -2.333 1.00 89.31 114 GLY A C 1
ATOM 885 O O . GLY A 1 114 ? -11.206 0.614 -1.643 1.00 89.31 114 GLY A O 1
ATOM 886 N N . GLY A 1 115 ? -12.242 2.245 -2.747 1.00 94.00 115 GLY A N 1
ATOM 887 C CA . GLY A 1 115 ? -13.596 1.760 -2.429 1.00 94.00 115 GLY A CA 1
ATOM 888 C C . GLY A 1 115 ? -13.794 1.527 -0.923 1.00 94.00 115 GLY A C 1
ATOM 889 O O . GLY A 1 115 ? -13.562 2.444 -0.136 1.00 94.00 115 GLY A O 1
ATOM 890 N N . ARG A 1 116 ? -14.183 0.304 -0.525 1.00 97.25 116 ARG A N 1
ATOM 891 C CA . ARG A 1 116 ? -14.177 -0.129 0.884 1.00 97.25 116 ARG A CA 1
ATOM 892 C C . ARG A 1 116 ? -12.748 -0.447 1.324 1.00 97.25 116 ARG A C 1
ATOM 894 O O . ARG A 1 116 ? -12.096 -1.283 0.706 1.00 97.25 116 ARG A O 1
ATOM 901 N N . VAL A 1 117 ? -12.298 0.171 2.406 1.00 98.00 117 VAL A N 1
ATOM 902 C CA . VAL A 1 117 ? -10.918 0.105 2.885 1.00 98.00 117 VAL A CA 1
ATOM 903 C C . VAL A 1 117 ? -10.872 -0.466 4.298 1.00 98.00 117 VAL A C 1
ATOM 905 O O . VAL A 1 117 ? -11.650 -0.054 5.157 1.00 98.00 117 VAL A O 1
ATOM 908 N N . ALA A 1 118 ? -9.941 -1.389 4.540 1.00 98.06 118 ALA A N 1
ATOM 909 C CA . ALA A 1 118 ? -9.602 -1.867 5.877 1.00 98.06 118 ALA A CA 1
ATOM 910 C C . ALA A 1 118 ? -8.189 -1.413 6.252 1.00 98.06 118 ALA A C 1
ATOM 912 O O . ALA A 1 118 ? -7.238 -1.695 5.524 1.00 98.06 118 ALA A O 1
ATOM 913 N N . ILE A 1 119 ? -8.051 -0.706 7.371 1.00 97.00 119 ILE A N 1
ATOM 914 C CA . ILE A 1 119 ? -6.777 -0.173 7.859 1.00 97.00 119 ILE A CA 1
ATOM 915 C C . ILE A 1 119 ? -6.400 -0.913 9.136 1.00 97.00 119 ILE A C 1
ATOM 917 O O . ILE A 1 119 ? -7.137 -0.872 10.120 1.00 97.00 119 ILE A O 1
ATOM 921 N N . TRP A 1 120 ? -5.232 -1.550 9.120 1.00 95.56 120 TRP A N 1
ATOM 922 C CA . TRP A 1 120 ? -4.592 -2.102 10.305 1.00 95.56 120 TRP A CA 1
ATOM 923 C C . TRP A 1 120 ? -3.529 -1.129 10.800 1.00 95.56 120 TRP A C 1
ATOM 925 O O . TRP A 1 120 ? -2.529 -0.884 10.117 1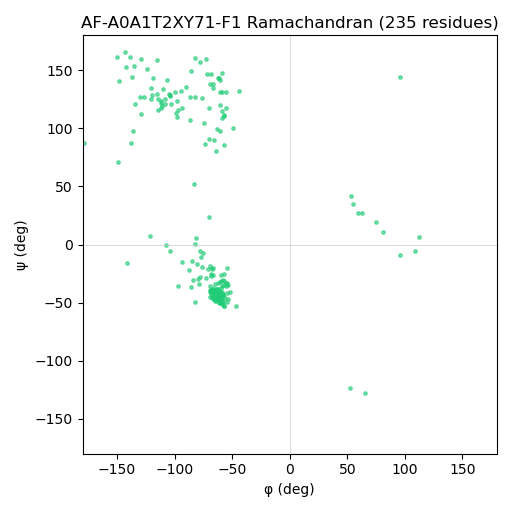.00 95.56 120 TRP A O 1
ATOM 935 N N . SER A 1 121 ? -3.754 -0.552 11.976 1.00 92.62 121 SER A N 1
ATOM 936 C CA . SER A 1 121 ? -2.909 0.503 12.533 1.00 92.62 121 SER A CA 1
ATOM 937 C C . SER A 1 121 ? -2.687 0.290 14.027 1.00 92.62 12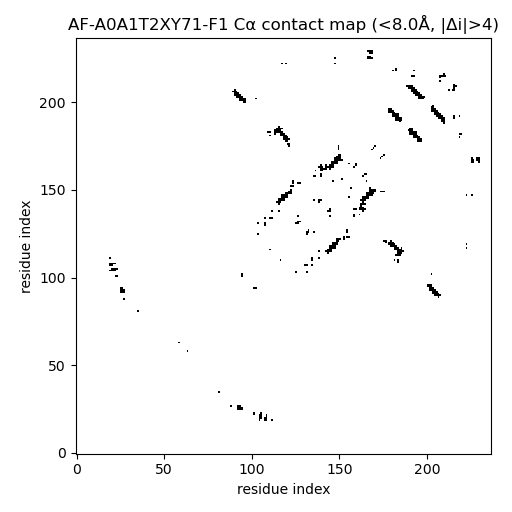1 SER A C 1
ATOM 939 O O . SER A 1 121 ? -3.425 -0.438 14.682 1.00 92.62 121 SER A O 1
ATOM 941 N N . ARG A 1 122 ? -1.654 0.939 14.567 1.00 90.31 122 ARG A N 1
ATOM 942 C CA . ARG A 1 122 ? -1.378 0.938 16.007 1.00 90.31 122 ARG A CA 1
ATOM 943 C C . ARG A 1 122 ? -2.227 1.976 16.738 1.00 90.31 122 ARG A C 1
ATOM 945 O O . ARG A 1 122 ? -2.863 1.660 17.725 1.00 90.31 122 ARG A O 1
ATOM 952 N N . ASP A 1 123 ? -2.232 3.204 16.233 1.00 88.62 123 ASP A N 1
ATOM 953 C CA . ASP A 1 123 ? -2.751 4.383 16.941 1.00 88.62 123 ASP A CA 1
ATOM 954 C C . ASP A 1 123 ? -3.513 5.364 16.027 1.00 88.62 123 ASP A C 1
ATOM 956 O O . ASP A 1 123 ? -4.247 6.221 16.505 1.00 88.62 123 ASP A O 1
ATOM 960 N N . LEU A 1 124 ? -3.354 5.244 14.700 1.00 89.75 124 LEU A N 1
ATOM 961 C CA . LEU A 1 124 ? -3.862 6.213 13.714 1.00 89.75 124 LEU A CA 1
ATOM 962 C C . LEU A 1 124 ? -3.303 7.630 13.919 1.00 89.75 124 LEU A C 1
ATOM 964 O O . LEU A 1 124 ? -3.927 8.596 13.489 1.00 89.75 124 LEU A O 1
ATOM 968 N N . SER A 1 125 ? -2.113 7.781 14.505 1.00 86.50 125 SER A N 1
ATOM 969 C CA . SER A 1 125 ? -1.511 9.104 14.754 1.00 86.50 125 SER A CA 1
ATOM 970 C C . SER A 1 125 ? -1.381 9.951 13.478 1.00 86.50 125 SER A C 1
ATOM 972 O O . SER A 1 125 ? -1.606 11.161 13.501 1.00 86.50 125 SER A O 1
ATOM 974 N N . TRP A 1 126 ? -1.141 9.312 12.329 1.00 83.94 126 TRP A N 1
ATOM 975 C CA . TRP A 1 126 ? -1.066 9.959 11.011 1.00 83.94 126 TRP A CA 1
ATOM 976 C C . TRP A 1 126 ? -2.414 10.496 10.481 1.00 83.94 126 TRP A C 1
ATOM 978 O O . TRP A 1 126 ? -2.434 11.329 9.571 1.00 83.94 126 TRP A O 1
ATOM 988 N N . ALA A 1 127 ? -3.545 10.033 11.024 1.00 84.56 127 ALA A N 1
ATOM 989 C CA . ALA A 1 127 ? -4.888 10.447 10.611 1.00 84.56 127 ALA A CA 1
ATOM 990 C C . ALA A 1 127 ? -5.293 11.826 11.157 1.00 84.56 127 ALA A C 1
ATOM 992 O O . ALA A 1 127 ? -6.301 12.376 10.725 1.00 84.56 127 ALA A O 1
ATOM 993 N N . SER A 1 128 ? -4.515 12.388 12.086 1.00 79.94 128 SER A N 1
ATOM 994 C CA . SER A 1 128 ? -4.758 13.702 12.697 1.00 79.94 128 SER A CA 1
ATOM 995 C C . SER A 1 128 ? -4.608 14.876 11.720 1.00 79.94 128 SER A C 1
ATOM 997 O O . SER A 1 128 ? -5.163 15.948 11.953 1.00 79.94 128 SER A O 1
ATOM 999 N N . HIS A 1 129 ? -3.909 14.685 10.597 1.00 87.12 129 HIS A N 1
ATOM 1000 C CA . HIS A 1 129 ? -3.796 15.704 9.556 1.00 87.12 129 HIS A CA 1
ATOM 1001 C C . HIS A 1 129 ? -5.143 15.976 8.876 1.00 87.12 129 HIS A C 1
ATOM 1003 O O . HIS A 1 129 ? -5.849 15.042 8.504 1.00 87.12 129 HIS A O 1
ATOM 1009 N N . GLU A 1 130 ? -5.444 17.252 8.624 1.00 88.56 130 GLU A N 1
ATOM 1010 C CA . GLU A 1 130 ? -6.731 17.732 8.096 1.00 88.56 130 GLU A CA 1
ATOM 1011 C C . GLU A 1 130 ? -7.243 16.921 6.892 1.00 88.56 130 GLU A C 1
ATOM 1013 O O . GLU A 1 130 ? -8.335 16.359 6.945 1.00 88.56 130 GLU A O 1
ATOM 1018 N N . LYS A 1 131 ? -6.421 16.751 5.847 1.00 90.94 131 LYS A N 1
ATOM 1019 C CA . LYS A 1 131 ? -6.807 16.000 4.635 1.00 90.94 131 LYS A CA 1
ATOM 1020 C C . LYS A 1 131 ? -7.019 14.504 4.884 1.00 90.94 131 LYS A C 1
ATOM 1022 O O . LYS A 1 131 ? -7.898 13.896 4.275 1.00 90.94 131 LYS A O 1
ATOM 1027 N N . SER A 1 132 ? -6.202 13.899 5.749 1.00 91.00 132 SER A N 1
ATOM 1028 C CA . SER A 1 132 ? -6.322 12.483 6.130 1.00 91.00 132 SER A CA 1
ATOM 1029 C C . SER A 1 132 ? -7.601 12.245 6.908 1.00 91.00 132 SER A C 1
ATOM 1031 O O . SER A 1 132 ? -8.362 11.337 6.576 1.00 91.00 132 SER A O 1
ATOM 1033 N N . SER A 1 133 ? -7.861 13.109 7.882 1.00 93.44 133 SER A N 1
ATOM 1034 C CA . SER A 1 133 ? -9.086 13.121 8.666 1.00 93.44 133 SER A CA 1
ATOM 1035 C C . SER A 1 133 ? -10.308 13.261 7.758 1.00 93.44 133 SER A C 1
ATOM 1037 O O . SER A 1 133 ? -11.174 12.387 7.765 1.00 93.44 133 SER A O 1
ATOM 1039 N N . GLU A 1 134 ? -10.340 14.273 6.884 1.00 95.50 134 GLU A N 1
ATOM 1040 C CA . GLU A 1 134 ? -11.434 14.495 5.929 1.00 95.50 134 GLU A CA 1
ATOM 1041 C C . GLU A 1 134 ? -11.707 13.251 5.068 1.00 95.50 134 GLU A C 1
ATOM 1043 O O . GLU A 1 134 ? -12.846 12.779 4.993 1.00 95.50 134 GLU A O 1
ATOM 1048 N N . CYS A 1 135 ? -10.660 12.665 4.475 1.00 95.31 135 CYS A N 1
ATOM 1049 C CA . CYS A 1 135 ? -10.771 11.449 3.670 1.00 95.31 135 CYS A CA 1
ATOM 1050 C C . CYS A 1 135 ? -11.368 10.278 4.468 1.00 95.31 135 CYS A C 1
ATOM 1052 O O . CYS A 1 135 ? -12.228 9.547 3.964 1.00 95.31 135 CYS A O 1
ATOM 1054 N N . LEU A 1 136 ? -10.922 10.079 5.711 1.00 96.75 136 LEU A N 1
ATOM 1055 C CA . LEU A 1 136 ? -11.408 9.001 6.572 1.00 96.75 136 LEU A CA 1
ATOM 1056 C C . LEU A 1 136 ? -12.856 9.235 7.009 1.00 96.75 136 LEU A C 1
ATOM 1058 O O . LEU A 1 136 ? -13.648 8.296 6.966 1.00 96.75 136 LEU A O 1
ATOM 1062 N N . PHE A 1 137 ? -13.240 10.469 7.343 1.00 97.75 137 PHE A N 1
ATOM 1063 C CA . PHE A 1 137 ? -14.627 10.814 7.661 1.00 97.75 137 PHE A CA 1
ATOM 1064 C C . PHE A 1 137 ? -15.557 10.624 6.461 1.00 97.75 137 PHE A C 1
ATOM 1066 O O . PHE A 1 137 ? -16.659 10.100 6.627 1.00 97.75 137 PHE A O 1
ATOM 1073 N N . GLU A 1 138 ? -15.137 10.990 5.245 1.00 96.88 138 GLU A N 1
ATOM 1074 C CA . GLU A 1 138 ? -15.920 10.695 4.039 1.00 96.88 138 GLU A CA 1
ATOM 1075 C C . GLU A 1 138 ? -16.145 9.185 3.870 1.00 96.88 138 GLU A C 1
ATOM 1077 O O . GLU A 1 138 ? -17.261 8.748 3.569 1.00 96.88 138 GLU A O 1
ATOM 1082 N N . LYS A 1 139 ? -15.105 8.373 4.088 1.00 97.56 139 LYS A N 1
ATOM 1083 C CA . LYS A 1 139 ? -15.194 6.907 4.005 1.00 97.56 139 LYS A CA 1
ATOM 1084 C C . LYS A 1 139 ? -16.059 6.315 5.116 1.00 97.56 139 LYS A C 1
ATOM 1086 O O . LYS A 1 139 ? -16.859 5.419 4.844 1.00 97.56 139 LYS A O 1
ATOM 1091 N N . ALA A 1 140 ? -15.950 6.840 6.334 1.00 98.12 140 ALA A N 1
ATOM 1092 C CA . ALA A 1 140 ? -16.775 6.463 7.477 1.00 98.12 140 ALA A CA 1
ATOM 1093 C C . ALA A 1 140 ? -18.262 6.732 7.204 1.00 98.12 140 ALA A C 1
ATOM 1095 O O . ALA A 1 140 ? -19.069 5.808 7.283 1.00 98.12 140 ALA A O 1
ATOM 1096 N N . LYS A 1 141 ? -18.608 7.944 6.745 1.00 98.12 141 LYS A N 1
ATOM 1097 C CA . LYS A 1 141 ? -19.986 8.332 6.381 1.00 98.12 141 LYS A CA 1
ATOM 1098 C C . LYS A 1 141 ? -20.595 7.416 5.320 1.00 98.12 141 LYS A C 1
ATOM 1100 O O . LYS A 1 141 ? -21.786 7.119 5.352 1.00 98.12 141 LYS A O 1
ATOM 1105 N N . ARG A 1 142 ? -19.775 6.935 4.381 1.00 97.56 142 ARG A N 1
ATOM 1106 C CA . ARG A 1 142 ? -20.183 5.984 3.331 1.00 97.56 142 ARG A CA 1
ATOM 1107 C C . ARG A 1 142 ? -20.203 4.522 3.794 1.00 97.56 142 ARG A C 1
ATOM 1109 O O . ARG A 1 142 ? -20.518 3.651 2.986 1.00 97.56 142 ARG A O 1
ATOM 1116 N N . LYS A 1 143 ? -19.874 4.230 5.059 1.00 97.88 143 LYS A N 1
ATOM 1117 C CA . LYS A 1 143 ? -19.717 2.867 5.607 1.00 97.88 143 LYS A CA 1
ATOM 1118 C C . LYS A 1 143 ? -18.710 2.030 4.802 1.00 97.88 143 LYS A C 1
ATOM 1120 O O . LYS A 1 143 ? -18.864 0.821 4.595 1.00 97.88 143 LYS A O 1
ATOM 1125 N N . GLU A 1 144 ? -17.678 2.707 4.305 1.00 98.00 144 GLU A N 1
ATOM 1126 C CA . GLU A 1 144 ? -16.584 2.140 3.516 1.00 98.00 144 GLU A CA 1
ATOM 1127 C C . GLU A 1 144 ? -15.294 1.988 4.331 1.00 98.00 144 GLU A C 1
ATOM 1129 O O . GLU A 1 144 ? -14.339 1.422 3.813 1.00 98.00 144 GLU A O 1
ATOM 1134 N N . LEU A 1 145 ? -15.248 2.461 5.579 1.00 98.50 145 LEU A N 1
ATOM 1135 C CA . LEU A 1 145 ? -14.053 2.408 6.422 1.00 98.50 145 LEU A CA 1
ATOM 1136 C C . LEU A 1 145 ? -14.155 1.315 7.490 1.00 98.50 145 LEU A C 1
ATOM 1138 O O . LEU A 1 145 ? -15.113 1.288 8.265 1.00 98.50 145 LEU A O 1
ATOM 1142 N N . ILE A 1 146 ? -13.137 0.458 7.551 1.00 98.56 146 ILE A N 1
ATOM 1143 C CA . ILE A 1 146 ? -12.918 -0.523 8.615 1.00 98.56 146 ILE A CA 1
ATOM 1144 C C . ILE A 1 146 ? -11.569 -0.218 9.274 1.00 98.56 146 ILE A C 1
ATOM 1146 O O . ILE A 1 146 ? -10.557 -0.100 8.583 1.00 98.56 146 ILE A O 1
ATOM 1150 N N . LEU A 1 147 ? -11.545 -0.110 10.599 1.00 97.69 147 LEU A N 1
ATOM 1151 C CA . LEU A 1 147 ? -10.346 0.125 11.399 1.00 97.69 147 LEU A CA 1
ATOM 1152 C C . LEU A 1 147 ? -10.089 -1.084 12.296 1.00 97.69 147 LEU A C 1
ATOM 1154 O O . LEU A 1 147 ? -10.995 -1.530 12.993 1.00 97.69 147 LEU A O 1
ATOM 1158 N N . CYS A 1 148 ? -8.865 -1.600 12.280 1.00 96.12 148 CYS A N 1
ATOM 1159 C CA . CYS A 1 148 ? -8.395 -2.634 13.200 1.00 96.12 148 CYS A CA 1
ATOM 1160 C C . CYS A 1 148 ? -7.298 -2.024 14.074 1.00 96.12 148 CYS A C 1
ATOM 1162 O O . CYS A 1 148 ? -6.265 -1.607 13.540 1.00 96.12 148 CYS A O 1
ATOM 1164 N N . LEU A 1 149 ? -7.551 -1.936 15.382 1.00 94.12 149 LEU A N 1
ATOM 1165 C CA . LEU A 1 149 ? -6.694 -1.250 16.356 1.00 94.12 149 LEU A CA 1
ATOM 1166 C C . LEU A 1 149 ? -6.511 -2.104 17.623 1.00 94.12 149 LEU A C 1
ATOM 1168 O O . LEU A 1 149 ? -7.397 -2.897 17.952 1.00 94.12 149 LEU A O 1
ATOM 1172 N N . PRO A 1 150 ? -5.398 -1.946 18.359 1.00 93.00 150 PRO A N 1
ATOM 1173 C CA . PRO A 1 150 ? -5.220 -2.582 19.663 1.00 93.00 150 PRO A CA 1
ATOM 1174 C C . PRO A 1 150 ? -6.177 -2.010 20.720 1.00 93.00 150 PRO A C 1
ATOM 1176 O O . PRO A 1 150 ? -6.757 -2.782 21.478 1.00 93.00 150 PRO A O 1
ATOM 1179 N N . ALA A 1 151 ? -6.412 -0.694 20.707 1.00 92.38 151 ALA A N 1
ATOM 1180 C CA . ALA A 1 151 ? -7.302 0.023 21.619 1.00 92.38 151 ALA A CA 1
ATOM 1181 C C . ALA A 1 151 ? -8.038 1.166 20.898 1.00 92.38 151 ALA A C 1
ATOM 1183 O O . ALA A 1 151 ? -7.679 1.548 19.778 1.00 92.38 151 ALA A O 1
ATOM 1184 N N . HIS A 1 152 ? -9.086 1.701 21.530 1.00 93.56 152 HIS A N 1
ATOM 1185 C CA . HIS A 1 152 ? -9.753 2.900 21.033 1.00 93.56 152 HIS A CA 1
ATOM 1186 C C . HIS A 1 152 ? -8.847 4.123 21.191 1.00 93.56 152 HIS A C 1
ATOM 1188 O O . HIS A 1 152 ? -8.196 4.323 22.210 1.00 93.56 152 HIS A O 1
ATOM 1194 N N . THR A 1 153 ? -8.839 4.958 20.161 1.00 94.12 153 THR A N 1
ATOM 1195 C CA . THR A 1 153 ? -8.293 6.315 20.200 1.00 94.12 153 THR A CA 1
ATOM 1196 C C . THR A 1 153 ? -9.410 7.323 19.977 1.00 94.12 153 THR A C 1
ATOM 1198 O O . THR A 1 153 ? -10.419 6.992 19.345 1.00 94.12 153 THR A O 1
ATOM 1201 N N . GLU A 1 154 ? -9.209 8.571 20.402 1.00 95.12 154 GLU A N 1
ATOM 1202 C CA . GLU A 1 154 ? -10.177 9.659 20.194 1.00 95.12 154 GLU A CA 1
ATOM 1203 C C . GLU A 1 154 ? -10.600 9.771 18.714 1.00 95.12 154 GLU A C 1
ATOM 1205 O O . GLU A 1 154 ? -11.776 9.924 18.382 1.00 95.12 154 GLU A O 1
ATOM 1210 N N . MET A 1 155 ? -9.645 9.625 17.788 1.00 96.06 155 MET A N 1
ATOM 1211 C CA . MET A 1 155 ? -9.929 9.622 16.351 1.00 96.06 155 MET A CA 1
ATOM 1212 C C . MET A 1 155 ? -10.791 8.422 15.939 1.00 96.06 155 MET A C 1
ATOM 1214 O O . MET A 1 155 ? -11.724 8.572 15.149 1.00 96.06 155 MET A O 1
ATOM 1218 N N . SER A 1 156 ? -10.500 7.229 16.465 1.00 96.31 156 SER A N 1
ATOM 1219 C CA . SER A 1 156 ? -11.269 6.021 16.147 1.00 96.31 156 SER A CA 1
ATOM 1220 C C . SER A 1 156 ? -12.727 6.126 16.601 1.00 96.31 156 SER A C 1
ATOM 1222 O O . SER A 1 156 ? -13.615 5.717 15.859 1.00 96.31 156 SER A O 1
ATOM 1224 N N . GLU A 1 157 ? -12.984 6.733 17.761 1.00 96.88 157 GLU A N 1
ATOM 1225 C CA . GLU A 1 157 ? -14.330 6.927 18.311 1.00 96.88 157 GLU A CA 1
ATOM 1226 C C . GLU A 1 157 ? -15.132 7.927 17.478 1.00 96.88 157 GLU A C 1
ATOM 1228 O O . GLU A 1 157 ? -16.291 7.677 17.126 1.00 96.88 157 GLU A O 1
ATOM 1233 N N . LYS A 1 158 ? -14.499 9.036 17.071 1.00 97.25 158 LYS A N 1
ATOM 1234 C CA . LYS A 1 158 ? -15.121 10.008 16.162 1.00 97.25 158 LYS A CA 1
ATOM 1235 C C . LYS A 1 158 ? -15.459 9.376 14.811 1.00 97.25 158 LYS A C 1
ATOM 1237 O O . LYS A 1 158 ? -16.556 9.579 14.290 1.00 97.25 158 LYS A O 1
ATOM 1242 N N . LEU A 1 159 ? -14.549 8.579 14.247 1.00 97.94 159 LEU A N 1
ATOM 1243 C CA . LEU A 1 159 ? -14.783 7.874 12.982 1.00 97.94 159 LEU A CA 1
ATOM 1244 C C . LEU A 1 159 ? -15.871 6.804 13.116 1.00 97.94 159 LEU A C 1
ATOM 1246 O O . LEU A 1 159 ? -16.703 6.670 12.217 1.00 97.94 159 LEU A O 1
ATOM 1250 N N . GLN A 1 160 ? -15.906 6.075 14.231 1.00 97.94 160 GLN A N 1
ATOM 1251 C CA . GLN A 1 160 ? -16.956 5.101 14.524 1.00 97.94 160 GLN A CA 1
ATOM 1252 C C . GLN A 1 160 ? -18.327 5.774 14.597 1.00 97.94 160 GLN A C 1
ATOM 1254 O O . GLN A 1 160 ? -19.266 5.326 13.940 1.00 97.94 160 GLN A O 1
ATOM 1259 N N . SER A 1 161 ? -18.411 6.902 15.305 1.00 98.19 161 SER A N 1
ATOM 1260 C CA . SER A 1 161 ? -19.623 7.725 15.400 1.00 98.19 161 SER A CA 1
ATOM 1261 C C . SER A 1 161 ? -20.078 8.243 14.030 1.00 98.19 161 SER A C 1
ATOM 1263 O O . SER A 1 161 ? -21.271 8.357 13.765 1.00 98.19 161 SER A O 1
ATOM 1265 N N . ALA A 1 162 ? -19.135 8.496 13.117 1.00 98.19 162 ALA A N 1
ATOM 1266 C CA . ALA A 1 162 ? -19.422 8.875 11.735 1.00 98.19 162 ALA A CA 1
ATOM 1267 C C . ALA A 1 162 ? -19.828 7.698 10.822 1.00 98.19 162 ALA A C 1
ATOM 1269 O O . ALA A 1 162 ? -20.190 7.934 9.668 1.00 98.19 162 ALA A O 1
ATOM 1270 N N . GLY A 1 163 ? -19.778 6.451 11.301 1.00 98.31 163 GLY A N 1
ATOM 1271 C CA . GLY A 1 163 ? -20.206 5.254 10.568 1.00 98.31 163 GLY A CA 1
ATOM 1272 C C . GLY A 1 163 ? -19.087 4.286 10.171 1.00 98.31 163 GLY A C 1
ATOM 1273 O O . GLY A 1 163 ? -19.353 3.319 9.450 1.00 98.31 163 GLY A O 1
ATOM 1274 N N . ALA A 1 164 ? -17.846 4.508 10.616 1.00 98.25 164 ALA A N 1
ATOM 1275 C CA . ALA A 1 164 ? -16.773 3.534 10.435 1.00 98.25 164 ALA A CA 1
ATOM 1276 C C . ALA A 1 164 ? -17.020 2.274 11.276 1.00 98.25 164 ALA A C 1
ATOM 1278 O O . ALA A 1 164 ? -17.541 2.328 12.389 1.00 98.25 164 ALA A O 1
ATOM 1279 N N . THR A 1 165 ? -16.595 1.123 10.762 1.00 98.38 165 THR A N 1
ATOM 1280 C CA . THR A 1 165 ? -16.535 -0.111 11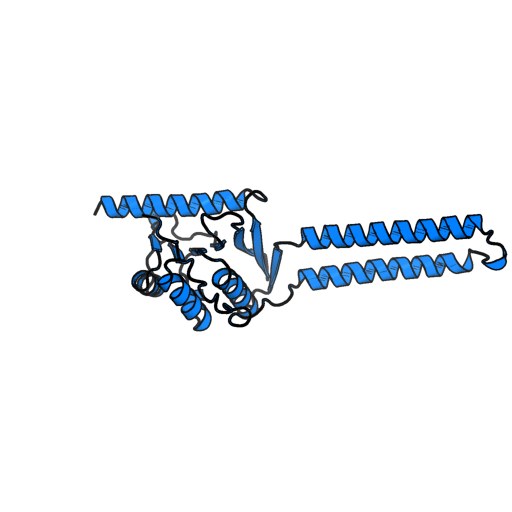.553 1.00 98.38 165 THR A CA 1
ATOM 1281 C C . THR A 1 165 ? -15.196 -0.169 12.273 1.00 98.38 165 THR A C 1
ATOM 1283 O O . THR A 1 165 ? -14.158 -0.056 11.626 1.00 98.38 165 THR A O 1
ATOM 1286 N N . VAL A 1 166 ? -15.200 -0.353 13.591 1.00 97.44 166 VAL A N 1
ATOM 1287 C CA . VAL A 1 166 ? -13.972 -0.436 14.394 1.00 97.44 166 VAL A CA 1
ATOM 1288 C C . VAL A 1 166 ? -13.916 -1.787 15.096 1.00 97.44 166 VAL A C 1
ATOM 1290 O O . VAL A 1 166 ? -14.859 -2.169 15.790 1.00 97.44 166 VAL A O 1
ATOM 1293 N N . TYR A 1 167 ? -12.812 -2.502 14.889 1.00 96.31 167 TYR A N 1
ATOM 1294 C CA . TYR A 1 167 ? -12.481 -3.753 15.555 1.00 96.31 167 TYR A CA 1
ATOM 1295 C C . TYR A 1 167 ? -11.304 -3.525 16.498 1.00 96.31 167 TYR A C 1
ATOM 1297 O O . TYR A 1 167 ? -10.210 -3.155 16.065 1.00 96.31 167 TYR A O 1
ATOM 1305 N N . ILE A 1 168 ? -11.549 -3.767 17.783 1.00 93.62 168 ILE A N 1
ATOM 1306 C CA . ILE A 1 168 ? -10.537 -3.685 18.833 1.00 93.62 168 ILE A CA 1
ATOM 1307 C C . ILE A 1 168 ? -10.010 -5.089 19.111 1.00 93.62 168 ILE A C 1
ATOM 1309 O O . ILE A 1 168 ? -10.761 -5.962 19.548 1.00 93.62 168 ILE A O 1
ATOM 1313 N N . VAL A 1 169 ? -8.725 -5.305 18.834 1.00 89.19 169 VAL A N 1
ATOM 1314 C CA . VAL A 1 169 ? -8.055 -6.598 19.052 1.00 89.19 169 VAL A CA 1
ATOM 1315 C C . VAL A 1 169 ? -7.705 -6.780 20.533 1.00 89.19 169 VAL A C 1
ATOM 1317 O O . VAL A 1 169 ? -7.846 -7.874 21.080 1.00 89.19 169 VAL A O 1
ATOM 1320 N N . GLY A 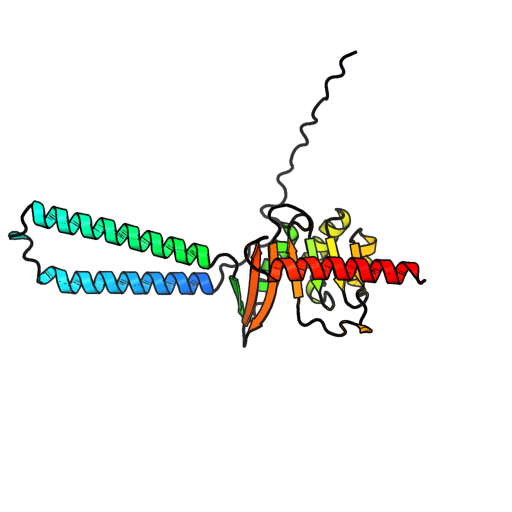1 170 ? -7.363 -5.689 21.220 1.00 82.56 170 GLY A N 1
ATOM 1321 C CA . GLY A 1 170 ? -6.872 -5.684 22.594 1.00 82.56 170 GLY A CA 1
ATOM 1322 C C . GLY A 1 170 ? -5.349 -5.652 22.662 1.00 82.56 170 GLY A C 1
ATOM 1323 O O . GLY A 1 170 ? -4.662 -6.286 21.858 1.00 82.56 170 GLY A O 1
ATOM 1324 N N . GLU A 1 171 ? -4.838 -4.935 23.657 1.00 78.62 171 GLU A N 1
ATOM 1325 C CA . GLU A 1 171 ? -3.403 -4.812 23.932 1.00 78.62 171 GLU A CA 1
ATOM 1326 C C . GLU A 1 171 ? -2.800 -6.133 24.436 1.00 78.62 171 GLU A C 1
ATOM 1328 O O . GLU A 1 171 ? -1.646 -6.431 24.145 1.00 78.62 171 GLU A O 1
ATOM 1333 N N . ASP A 1 172 ? -3.606 -6.983 25.079 1.00 78.25 172 ASP A N 1
ATOM 1334 C CA . ASP A 1 172 ? -3.189 -8.279 25.639 1.00 78.25 172 ASP A CA 1
ATOM 1335 C C . ASP A 1 172 ? -2.614 -9.240 24.583 1.00 78.25 172 ASP A C 1
ATOM 1337 O O . ASP A 1 172 ? -1.758 -10.072 24.878 1.00 78.25 172 ASP A O 1
ATOM 1341 N N . LEU A 1 173 ? -3.107 -9.149 23.343 1.00 72.31 173 LEU A N 1
ATOM 1342 C CA . LEU A 1 173 ? -2.704 -10.024 22.239 1.00 72.31 173 LEU A CA 1
ATOM 1343 C C . LEU A 1 173 ? -1.632 -9.384 21.358 1.00 72.31 173 LEU A C 1
ATOM 1345 O O . LEU A 1 173 ? -0.778 -10.082 20.814 1.00 72.31 173 LEU A O 1
ATOM 1349 N N . LEU A 1 174 ? -1.710 -8.066 21.170 1.00 69.31 174 LEU A N 1
ATOM 1350 C CA . LEU A 1 174 ? -0.860 -7.301 20.263 1.00 69.31 174 LEU A CA 1
ATOM 1351 C C . LEU A 1 174 ? -0.661 -5.888 20.819 1.00 69.31 174 LEU A C 1
ATOM 1353 O O . LEU A 1 174 ? -1.184 -4.926 20.259 1.00 69.31 174 LEU A O 1
ATOM 1357 N N . ALA A 1 175 ? 0.106 -5.766 21.903 1.00 66.69 175 ALA A N 1
ATOM 1358 C CA . ALA A 1 175 ? 0.413 -4.474 22.521 1.00 66.69 175 ALA A CA 1
ATOM 1359 C C . ALA A 1 175 ? 1.013 -3.489 21.501 1.00 66.69 175 ALA A C 1
ATOM 1361 O O . ALA A 1 175 ? 0.604 -2.334 21.412 1.00 66.69 175 ALA A O 1
ATOM 1362 N N . GLU A 1 176 ? 1.917 -3.973 20.642 1.00 71.88 176 GLU A N 1
ATOM 1363 C CA . GLU A 1 176 ? 2.536 -3.166 19.593 1.00 71.88 176 GLU A CA 1
ATOM 1364 C C . GLU A 1 176 ? 2.629 -3.936 18.270 1.00 71.88 176 GLU A C 1
ATOM 1366 O O . GLU A 1 176 ? 3.656 -4.549 17.966 1.00 71.88 176 GLU A O 1
ATOM 1371 N N . PRO A 1 177 ? 1.588 -3.912 17.416 1.00 73.44 177 PRO A N 1
ATOM 1372 C CA . PRO A 1 177 ? 1.708 -4.505 16.097 1.00 73.44 177 PRO A CA 1
ATOM 1373 C C . PRO A 1 177 ? 2.821 -3.789 15.317 1.00 73.44 177 PRO A C 1
ATOM 1375 O O . PRO A 1 177 ? 2.784 -2.572 15.079 1.00 73.44 177 PRO A O 1
ATOM 1378 N N . ASN A 1 178 ? 3.829 -4.567 14.919 1.00 79.00 178 ASN A N 1
ATOM 1379 C CA . ASN A 1 178 ? 4.886 -4.129 14.005 1.00 79.00 178 ASN A CA 1
ATOM 1380 C C . ASN A 1 178 ? 4.367 -4.011 12.568 1.00 79.00 178 ASN A C 1
ATOM 1382 O O . ASN A 1 178 ? 4.840 -3.177 11.799 1.00 79.00 178 ASN A O 1
ATOM 1386 N N . SER A 1 179 ? 3.359 -4.813 12.220 1.00 79.31 179 SER A N 1
ATOM 1387 C CA . SER A 1 179 ? 2.729 -4.775 10.903 1.00 79.31 179 SER A CA 1
ATOM 1388 C C . SER A 1 179 ? 1.685 -3.666 10.831 1.00 79.31 179 SER A C 1
ATOM 1390 O O . SER A 1 179 ? 0.766 -3.607 11.647 1.00 79.31 179 SER A O 1
ATOM 1392 N N . ARG A 1 180 ? 1.809 -2.806 9.818 1.00 90.50 180 ARG A N 1
ATOM 1393 C CA . ARG A 1 180 ? 0.813 -1.797 9.443 1.00 90.50 180 ARG A CA 1
ATOM 1394 C C . ARG A 1 180 ? 0.498 -1.975 7.972 1.00 90.50 180 ARG A C 1
ATOM 1396 O O . ARG A 1 180 ? 1.404 -2.004 7.137 1.00 90.50 180 ARG A O 1
ATOM 1403 N N . PHE A 1 181 ? -0.779 -2.099 7.655 1.00 95.69 181 PHE A N 1
ATOM 1404 C CA . PHE A 1 181 ? -1.196 -2.297 6.278 1.00 95.69 181 PHE A CA 1
ATOM 1405 C C . PHE A 1 181 ? -2.575 -1.713 6.020 1.00 95.69 181 PHE A C 1
ATOM 1407 O O . PHE A 1 181 ? -3.354 -1.432 6.930 1.00 95.69 181 PHE A O 1
ATOM 1414 N N . THR A 1 182 ? -2.875 -1.500 4.747 1.00 96.75 182 THR A N 1
ATOM 1415 C CA . THR A 1 182 ? -4.170 -1.003 4.294 1.00 96.75 182 THR A CA 1
ATOM 1416 C C . THR A 1 182 ? -4.643 -1.813 3.103 1.00 96.75 182 THR A C 1
ATOM 1418 O O . THR A 1 182 ? -3.985 -1.842 2.065 1.00 96.75 182 THR A O 1
ATOM 1421 N N . ILE A 1 183 ? -5.804 -2.447 3.237 1.00 97.56 183 ILE A N 1
ATOM 1422 C CA . ILE A 1 183 ? -6.448 -3.200 2.165 1.00 97.56 183 ILE A CA 1
ATOM 1423 C C . ILE A 1 183 ? -7.436 -2.284 1.445 1.00 97.56 183 ILE A C 1
ATOM 1425 O O . ILE A 1 183 ? -8.412 -1.833 2.043 1.00 97.56 183 ILE A O 1
ATOM 1429 N N . ALA A 1 184 ? -7.198 -2.034 0.161 1.00 97.19 184 ALA A N 1
ATOM 1430 C CA . ALA A 1 184 ? -8.145 -1.398 -0.744 1.00 97.19 184 ALA A CA 1
ATOM 1431 C C . ALA A 1 184 ? -9.099 -2.439 -1.354 1.00 97.19 184 ALA A C 1
ATOM 1433 O O . ALA A 1 184 ? -8.738 -3.600 -1.569 1.00 97.19 184 ALA A O 1
ATOM 1434 N N . TYR A 1 185 ? -10.324 -2.006 -1.645 1.00 96.69 185 TYR A N 1
ATOM 1435 C CA . TYR A 1 185 ? -11.417 -2.813 -2.189 1.00 96.69 185 TYR A CA 1
ATOM 1436 C C . TYR A 1 185 ? -11.690 -4.077 -1.359 1.00 96.69 185 TYR A C 1
ATOM 1438 O O . TYR A 1 185 ? -11.922 -5.158 -1.892 1.00 96.69 185 TYR A O 1
ATOM 1446 N N . TYR A 1 186 ? -11.655 -3.949 -0.033 1.00 97.25 186 TYR A N 1
ATOM 1447 C CA . TYR A 1 186 ? -11.835 -5.061 0.894 1.00 97.25 186 TYR A CA 1
ATOM 1448 C C . TYR A 1 186 ? -13.161 -5.805 0.645 1.00 97.25 186 TYR A C 1
ATOM 1450 O O . TYR A 1 186 ? -14.227 -5.185 0.562 1.00 97.25 186 TYR A O 1
ATOM 1458 N N . LYS A 1 187 ? -13.084 -7.145 0.570 1.00 94.50 187 LYS A N 1
ATOM 1459 C CA . LYS A 1 187 ? -14.186 -8.068 0.208 1.00 94.50 187 LYS A CA 1
ATOM 1460 C C . LYS A 1 187 ? -14.737 -7.870 -1.217 1.00 94.50 187 LYS A C 1
ATOM 1462 O O . LYS A 1 187 ? -15.906 -8.160 -1.458 1.00 94.50 187 LYS A O 1
ATOM 1467 N N . ARG A 1 188 ? -13.927 -7.370 -2.153 1.00 93.06 188 ARG A N 1
ATOM 1468 C CA . ARG A 1 188 ? -14.260 -7.296 -3.584 1.00 93.06 188 ARG A CA 1
ATOM 1469 C C . ARG A 1 188 ? -13.145 -7.901 -4.428 1.00 93.06 188 ARG A C 1
ATOM 1471 O O . ARG A 1 188 ? -12.000 -7.980 -3.984 1.00 93.06 188 ARG A O 1
ATOM 1478 N N . ASP A 1 189 ? -13.491 -8.266 -5.655 1.00 88.88 189 ASP A N 1
ATOM 1479 C CA . ASP A 1 189 ? -12.508 -8.651 -6.662 1.00 88.88 189 ASP A CA 1
ATOM 1480 C C . ASP A 1 189 ? -11.565 -7.479 -6.957 1.00 88.88 189 ASP A C 1
ATOM 1482 O O . ASP A 1 189 ? -11.964 -6.310 -6.935 1.00 88.88 189 ASP A O 1
ATOM 1486 N N . GLY A 1 190 ? -10.291 -7.792 -7.197 1.00 90.06 190 GLY A N 1
ATOM 1487 C CA . GLY A 1 190 ? -9.250 -6.780 -7.391 1.00 90.06 190 GLY A CA 1
ATOM 1488 C C . GLY A 1 190 ? -8.801 -6.086 -6.102 1.00 90.06 190 GLY A C 1
ATOM 1489 O O . GLY A 1 190 ? -8.229 -4.996 -6.166 1.00 90.06 190 GLY A O 1
ATOM 1490 N N . SER A 1 191 ? -9.055 -6.689 -4.936 1.00 94.88 191 SER A N 1
ATOM 1491 C CA . SER A 1 191 ? -8.520 -6.197 -3.668 1.00 94.88 191 SER A CA 1
ATOM 1492 C C . SER A 1 191 ? -6.993 -6.233 -3.655 1.00 94.88 191 SER A C 1
ATOM 1494 O O . SER A 1 191 ? -6.354 -7.132 -4.208 1.00 94.88 191 SER A O 1
ATOM 1496 N N . LYS A 1 192 ? -6.409 -5.213 -3.025 1.00 95.62 192 LYS A N 1
ATOM 1497 C CA . LYS A 1 192 ? -4.962 -5.030 -2.923 1.00 95.62 192 LYS A CA 1
ATOM 1498 C C . LYS A 1 192 ? -4.602 -4.605 -1.517 1.00 95.62 192 LYS A C 1
ATOM 1500 O O . LYS A 1 192 ? -5.339 -3.830 -0.909 1.00 95.62 192 LYS A O 1
ATOM 1505 N N . VAL A 1 193 ? -3.463 -5.058 -1.015 1.00 96.31 193 VAL A N 1
ATOM 1506 C CA . VAL A 1 193 ? -2.920 -4.619 0.272 1.00 96.31 193 VAL A CA 1
ATOM 1507 C C . VAL A 1 193 ? -1.682 -3.767 0.044 1.00 96.31 193 VAL A C 1
ATOM 1509 O O . VAL A 1 193 ? -0.824 -4.151 -0.735 1.00 96.31 193 VAL A O 1
ATOM 1512 N N . ALA A 1 194 ? -1.592 -2.631 0.727 1.00 95.75 194 ALA A N 1
ATOM 1513 C CA . ALA A 1 194 ? -0.372 -1.846 0.858 1.00 95.75 194 ALA A CA 1
ATOM 1514 C C . ALA A 1 194 ? 0.214 -2.084 2.255 1.00 95.75 194 ALA A C 1
ATOM 1516 O O . ALA A 1 194 ? -0.464 -1.839 3.255 1.00 95.75 194 ALA A O 1
ATOM 1517 N N . VAL A 1 195 ? 1.449 -2.573 2.329 1.00 94.25 195 VAL A N 1
ATOM 1518 C CA . VAL A 1 195 ? 2.181 -2.868 3.565 1.00 94.25 195 VAL A CA 1
ATOM 1519 C C . VAL A 1 195 ? 3.334 -1.882 3.688 1.00 94.25 195 VAL A C 1
ATOM 1521 O O . VAL A 1 195 ? 4.220 -1.853 2.836 1.00 94.25 195 VAL A O 1
ATOM 1524 N N . GLY A 1 196 ? 3.321 -1.063 4.738 1.00 89.94 196 GLY A N 1
ATOM 1525 C CA . GLY A 1 196 ? 4.386 -0.097 5.008 1.00 89.94 196 GLY A CA 1
ATOM 1526 C C . GLY A 1 196 ? 5.426 -0.672 5.963 1.00 89.94 196 GLY A C 1
ATOM 1527 O O . GLY A 1 196 ? 5.070 -1.204 7.015 1.00 89.94 196 GLY A O 1
ATOM 1528 N N . ARG A 1 197 ? 6.713 -0.534 5.636 1.00 88.44 197 ARG A N 1
ATOM 1529 C CA . ARG A 1 197 ? 7.832 -0.905 6.515 1.00 88.44 197 ARG A CA 1
ATOM 1530 C C . ARG A 1 197 ? 8.990 0.078 6.416 1.00 88.44 197 ARG A C 1
ATOM 1532 O O . ARG A 1 197 ? 9.222 0.687 5.376 1.00 88.44 197 ARG A O 1
ATOM 1539 N N . THR A 1 198 ? 9.760 0.186 7.488 1.00 87.88 198 THR A N 1
ATOM 1540 C CA . THR A 1 198 ? 11.013 0.948 7.495 1.00 87.88 198 THR A CA 1
ATOM 1541 C C . THR A 1 198 ? 12.175 0.036 7.103 1.00 87.88 198 THR A C 1
ATOM 1543 O O . THR A 1 198 ? 12.268 -1.096 7.578 1.00 87.88 198 THR A O 1
ATOM 1546 N N . LYS A 1 199 ? 13.062 0.509 6.225 1.00 87.19 199 LYS A N 1
ATOM 1547 C CA . LYS A 1 199 ? 14.296 -0.175 5.824 1.00 87.19 199 LYS A CA 1
ATOM 1548 C C . LYS A 1 199 ? 15.439 0.842 5.792 1.00 87.19 199 LYS A C 1
ATOM 1550 O O . LYS A 1 199 ? 15.600 1.548 4.800 1.00 87.19 199 LYS A O 1
ATOM 1555 N N . GLY A 1 200 ? 16.229 0.898 6.865 1.00 89.31 200 GLY A N 1
ATOM 1556 C CA . GLY A 1 200 ? 17.272 1.915 7.031 1.00 89.31 200 GLY A CA 1
ATOM 1557 C C . GLY A 1 200 ? 16.667 3.316 7.146 1.00 89.31 200 GLY A C 1
ATOM 1558 O O . GLY A 1 200 ? 15.741 3.523 7.923 1.00 89.31 200 GLY A O 1
ATOM 1559 N N . ASP A 1 201 ? 17.149 4.244 6.324 1.00 89.12 201 ASP A N 1
ATOM 1560 C CA . ASP A 1 201 ? 16.687 5.633 6.190 1.00 89.12 201 ASP A CA 1
ATOM 1561 C C . ASP A 1 201 ? 15.437 5.795 5.297 1.00 89.12 201 ASP A C 1
ATOM 1563 O O . ASP A 1 201 ? 14.997 6.910 4.998 1.00 89.12 201 ASP A O 1
ATOM 1567 N N . LYS A 1 202 ? 14.845 4.677 4.853 1.00 88.88 202 LYS A N 1
ATOM 1568 C CA . LYS A 1 202 ? 13.752 4.655 3.873 1.00 88.88 202 LYS A CA 1
ATOM 1569 C C . LYS A 1 202 ? 12.476 4.048 4.431 1.00 88.88 202 LYS A C 1
ATOM 1571 O O . LYS A 1 202 ? 12.493 3.046 5.147 1.00 88.88 202 LYS A O 1
ATOM 1576 N N . HIS A 1 203 ? 11.351 4.612 4.014 1.00 87.50 203 HIS A N 1
ATOM 1577 C CA . HIS A 1 203 ? 10.031 4.020 4.155 1.00 87.50 203 HIS A CA 1
ATOM 1578 C C . HIS A 1 203 ? 9.644 3.329 2.847 1.00 87.50 203 HIS A C 1
ATOM 1580 O O . HIS A 1 203 ? 9.634 3.943 1.780 1.00 87.50 203 HIS A O 1
ATOM 1586 N N . VAL A 1 204 ? 9.334 2.042 2.919 1.00 89.94 204 VAL A N 1
ATOM 1587 C CA . VAL A 1 204 ? 8.971 1.219 1.768 1.00 89.94 204 VAL A CA 1
ATOM 1588 C C . VAL A 1 204 ? 7.522 0.797 1.920 1.00 89.94 204 VAL A C 1
ATOM 1590 O O . VAL A 1 204 ? 7.158 0.199 2.930 1.00 89.94 204 VAL A O 1
ATOM 1593 N N . ILE A 1 205 ? 6.714 1.083 0.907 1.00 90.94 205 ILE A N 1
ATOM 1594 C CA . ILE A 1 205 ? 5.350 0.582 0.793 1.00 90.94 205 ILE A CA 1
ATOM 1595 C C . ILE A 1 205 ? 5.327 -0.461 -0.318 1.00 90.94 205 ILE A C 1
ATOM 1597 O O . ILE A 1 205 ? 5.695 -0.169 -1.456 1.00 90.94 205 ILE A O 1
ATOM 1601 N N . GLU A 1 206 ? 4.937 -1.680 0.032 1.00 91.88 206 GLU A N 1
ATOM 1602 C CA . GLU A 1 206 ? 4.779 -2.797 -0.897 1.00 91.88 206 GLU A CA 1
ATOM 1603 C C . GLU A 1 206 ? 3.290 -3.098 -1.081 1.00 91.88 206 GLU A C 1
ATOM 1605 O O . GLU A 1 206 ? 2.548 -3.289 -0.119 1.00 91.88 206 GLU A O 1
ATOM 1610 N N . GLU A 1 207 ? 2.853 -3.100 -2.330 1.00 93.25 207 GLU A N 1
ATOM 1611 C CA . GLU A 1 207 ? 1.507 -3.381 -2.787 1.00 93.25 207 GLU A CA 1
ATOM 1612 C C . GLU A 1 207 ? 1.462 -4.821 -3.287 1.00 93.25 207 GLU A C 1
ATOM 1614 O O . GLU A 1 207 ? 2.291 -5.232 -4.098 1.00 93.25 207 GLU A O 1
ATOM 1619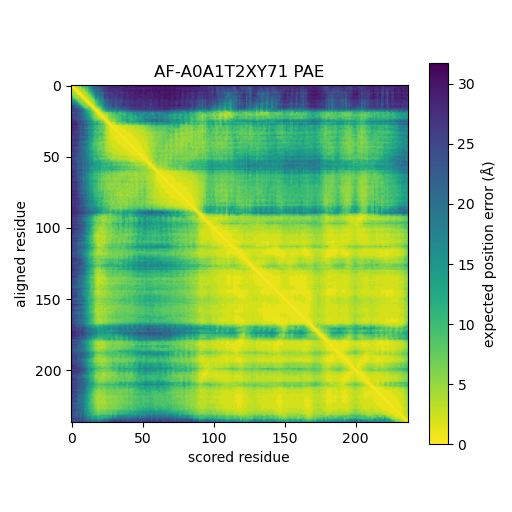 N N . PHE A 1 208 ? 0.462 -5.572 -2.843 1.00 93.38 208 PHE A N 1
ATOM 1620 C CA . PHE A 1 208 ? 0.224 -6.935 -3.296 1.00 93.38 208 PHE A CA 1
ATOM 1621 C C . PHE A 1 208 ? -1.237 -7.081 -3.709 1.00 93.38 208 PHE A C 1
ATOM 1623 O O . PHE A 1 208 ? -2.135 -6.746 -2.926 1.00 93.38 208 PHE A O 1
ATOM 1630 N N . SER A 1 209 ? -1.494 -7.574 -4.920 1.00 91.50 209 SER A N 1
ATOM 1631 C CA . SER A 1 209 ? -2.856 -7.886 -5.362 1.00 91.50 209 SER A CA 1
ATOM 1632 C C . SER A 1 209 ? -3.305 -9.255 -4.848 1.00 91.50 209 SER A C 1
ATOM 1634 O O . SER A 1 209 ? -2.494 -10.115 -4.488 1.00 91.50 209 SER A O 1
ATOM 1636 N N . SER A 1 210 ? -4.619 -9.479 -4.828 1.00 90.81 210 SER A N 1
ATOM 1637 C CA . SER A 1 210 ? -5.198 -10.786 -4.520 1.00 90.81 210 SER A CA 1
ATOM 1638 C C . SER A 1 210 ? -4.643 -11.869 -5.457 1.00 90.81 210 SER A C 1
ATOM 1640 O O . SER A 1 210 ? -4.867 -11.805 -6.664 1.00 90.81 210 SER A O 1
ATOM 1642 N N . GLY A 1 211 ? -3.941 -12.859 -4.899 1.00 87.06 211 GLY A N 1
ATOM 1643 C CA . GLY A 1 211 ? -3.363 -13.987 -5.643 1.00 87.06 211 GLY A CA 1
ATOM 1644 C C . GLY A 1 211 ? -1.891 -13.837 -6.041 1.00 87.06 211 GLY A C 1
ATOM 1645 O O . GLY A 1 211 ? -1.296 -14.819 -6.467 1.00 87.06 211 GLY A O 1
ATOM 1646 N N . GLU A 1 212 ? -1.279 -12.662 -5.862 1.00 86.69 212 GLU A N 1
ATOM 1647 C CA . GLU A 1 212 ? 0.136 -12.449 -6.213 1.00 86.69 212 GLU A CA 1
ATOM 1648 C C . GLU A 1 212 ? 1.094 -12.851 -5.085 1.00 86.69 212 GLU A C 1
ATOM 1650 O O . GLU A 1 212 ? 2.185 -13.351 -5.347 1.00 86.69 212 GLU A O 1
ATOM 1655 N N . HIS A 1 213 ? 0.712 -12.623 -3.822 1.00 91.56 213 HIS A N 1
ATOM 1656 C CA . HIS A 1 213 ? 1.622 -12.791 -2.687 1.00 91.56 213 HIS A CA 1
ATOM 1657 C C . HIS A 1 213 ? 0.895 -13.243 -1.404 1.00 91.56 213 HIS A C 1
ATOM 1659 O O . HIS A 1 213 ? -0.179 -12.713 -1.096 1.00 91.56 213 HIS A O 1
ATOM 1665 N N . PRO A 1 214 ? 1.480 -14.150 -0.587 1.00 94.31 214 PRO A N 1
ATOM 1666 C CA . PRO A 1 214 ? 0.861 -14.648 0.650 1.00 94.31 214 PRO A CA 1
ATOM 1667 C C . PRO A 1 214 ? 0.554 -13.552 1.680 1.00 94.31 214 PRO A C 1
ATOM 1669 O O . PRO A 1 214 ? -0.392 -13.682 2.455 1.00 94.31 214 PRO A O 1
ATOM 1672 N N . ALA A 1 215 ? 1.296 -12.439 1.658 1.00 93.62 215 ALA A N 1
ATOM 1673 C CA . ALA A 1 215 ? 1.042 -11.293 2.538 1.00 93.62 215 ALA A CA 1
ATOM 1674 C C . ALA A 1 215 ? -0.380 -10.724 2.395 1.00 93.62 215 ALA A C 1
ATOM 1676 O O . ALA A 1 215 ? -0.933 -10.242 3.381 1.00 93.62 215 ALA A O 1
ATOM 1677 N N . TYR A 1 216 ? -0.987 -10.807 1.203 1.00 95.44 216 TYR A N 1
ATOM 1678 C CA . TYR A 1 216 ? -2.381 -10.405 1.013 1.00 95.44 216 TYR A CA 1
ATOM 1679 C C . TYR A 1 216 ? -3.334 -11.265 1.850 1.00 95.44 216 TYR A C 1
ATOM 1681 O O . TYR A 1 216 ? -4.163 -10.726 2.583 1.00 95.44 216 TYR A O 1
ATOM 1689 N N . PHE A 1 217 ? -3.198 -12.592 1.775 1.00 95.94 217 PHE A N 1
ATOM 1690 C CA . PHE A 1 217 ? -4.060 -13.516 2.514 1.00 95.94 217 PHE A CA 1
ATOM 1691 C C . PHE A 1 217 ? -3.865 -13.367 4.020 1.00 95.94 217 PHE A C 1
ATOM 1693 O O . PHE A 1 217 ? -4.845 -13.257 4.748 1.00 95.94 217 PHE A O 1
ATOM 1700 N N . LEU A 1 218 ? -2.615 -13.219 4.470 1.00 95.75 218 LEU A N 1
ATOM 1701 C CA . LEU A 1 218 ? -2.319 -12.964 5.877 1.00 95.75 218 LEU A CA 1
ATOM 1702 C C . LEU A 1 218 ? -2.975 -11.667 6.373 1.00 95.75 218 LEU A C 1
ATOM 1704 O O . LEU A 1 218 ? -3.632 -11.664 7.409 1.00 95.75 218 LEU A O 1
ATOM 1708 N N . ALA A 1 219 ? -2.843 -10.567 5.628 1.00 96.44 219 ALA A N 1
ATOM 1709 C CA . ALA A 1 219 ? -3.486 -9.299 5.968 1.00 96.44 219 ALA A CA 1
ATOM 1710 C C . ALA A 1 219 ? -5.018 -9.430 6.029 1.00 96.44 219 ALA A C 1
ATOM 1712 O O . ALA A 1 219 ? -5.666 -8.898 6.932 1.00 96.44 219 ALA A O 1
ATOM 1713 N N . TYR A 1 220 ? -5.602 -10.159 5.080 1.00 96.69 220 TYR A N 1
ATOM 1714 C CA . TYR A 1 220 ? -7.037 -10.407 5.019 1.00 96.69 220 TYR A CA 1
ATOM 1715 C C . TYR A 1 220 ? -7.539 -11.237 6.213 1.00 96.69 220 TYR A C 1
ATOM 1717 O O . TYR A 1 220 ? -8.561 -10.894 6.819 1.00 96.69 220 TYR A O 1
ATOM 1725 N N . ASP A 1 221 ? -6.801 -12.282 6.582 1.00 96.06 221 ASP A N 1
ATOM 1726 C CA . ASP A 1 221 ? -7.114 -13.150 7.716 1.00 96.06 221 ASP A CA 1
ATOM 1727 C C . ASP A 1 221 ? -6.927 -12.432 9.053 1.00 96.06 221 ASP A C 1
ATOM 1729 O O . ASP A 1 221 ? -7.757 -12.595 9.945 1.00 96.06 221 ASP A O 1
ATOM 1733 N N . LEU A 1 222 ? -5.931 -11.549 9.175 1.00 95.38 222 LEU A N 1
ATOM 1734 C CA . LEU A 1 222 ? -5.772 -10.693 10.353 1.00 95.38 222 LEU A CA 1
ATOM 1735 C C . LEU A 1 222 ? -6.999 -9.799 10.567 1.00 95.38 222 LEU A C 1
ATOM 1737 O O . LEU A 1 222 ? -7.513 -9.727 11.682 1.00 95.38 222 LEU A O 1
ATOM 1741 N N . VAL A 1 223 ? -7.539 -9.178 9.511 1.00 96.44 223 VAL A N 1
ATOM 1742 C CA . VAL A 1 223 ? -8.773 -8.374 9.621 1.00 96.44 223 VAL A CA 1
ATOM 1743 C C . VAL A 1 223 ? -9.965 -9.235 10.063 1.00 96.44 223 VAL A C 1
ATOM 1745 O O . VAL A 1 223 ? -10.756 -8.802 10.903 1.00 96.44 223 VAL A O 1
ATOM 1748 N N . LYS A 1 224 ? -10.098 -10.464 9.547 1.00 96.62 224 LYS A N 1
ATOM 1749 C CA . LYS A 1 224 ? -11.145 -11.410 9.985 1.00 96.62 224 LYS A CA 1
ATOM 1750 C C . LYS A 1 224 ? -10.974 -11.844 11.440 1.00 96.62 224 LYS A C 1
ATOM 1752 O O . LYS A 1 224 ? -11.962 -11.986 12.163 1.00 96.62 224 LYS A O 1
ATOM 1757 N N . LEU A 1 225 ? -9.734 -12.057 11.867 1.00 94.75 225 LEU A N 1
ATOM 1758 C CA . LEU A 1 225 ? -9.410 -12.407 13.241 1.00 94.75 225 LEU A CA 1
ATOM 1759 C C . LEU A 1 225 ? -9.777 -11.256 14.183 1.00 94.75 225 LEU A C 1
ATOM 1761 O O . LEU A 1 225 ? -10.470 -11.484 15.170 1.00 94.75 225 LEU A O 1
ATOM 1765 N N . ALA A 1 226 ? -9.409 -10.018 13.837 1.00 94.19 226 ALA A N 1
ATOM 1766 C CA . ALA A 1 226 ? -9.789 -8.826 14.595 1.00 94.19 226 ALA A CA 1
ATOM 1767 C C . ALA A 1 226 ? -11.310 -8.671 14.709 1.00 94.19 226 ALA A C 1
ATOM 1769 O O . ALA A 1 226 ? -11.817 -8.397 15.796 1.00 94.19 226 ALA A O 1
ATOM 1770 N N . GLN A 1 227 ? -12.039 -8.905 13.613 1.00 95.56 227 GLN A N 1
ATOM 1771 C CA . GLN A 1 227 ? -13.500 -8.937 13.629 1.00 95.56 227 GLN A CA 1
ATOM 1772 C C . GLN A 1 227 ? -14.017 -9.973 14.641 1.00 95.56 227 GLN A C 1
ATOM 1774 O O . GLN A 1 227 ? -14.785 -9.628 15.536 1.00 95.56 227 GLN A O 1
ATOM 1779 N N . SER A 1 228 ? -13.543 -11.216 14.539 1.00 95.12 228 SER A N 1
ATOM 1780 C CA . SER A 1 228 ? -13.995 -12.328 15.386 1.00 95.12 228 SER A CA 1
ATOM 1781 C C . SER A 1 228 ? -13.695 -12.091 16.872 1.00 95.12 228 SER A C 1
ATOM 1783 O O . SER A 1 228 ? -14.522 -12.391 17.731 1.00 95.12 228 SER A O 1
ATOM 1785 N N . ILE A 1 229 ? -12.521 -11.536 17.190 1.00 93.12 229 ILE A N 1
ATOM 1786 C CA . ILE A 1 229 ? -12.129 -11.183 18.563 1.00 93.12 229 ILE A CA 1
ATOM 1787 C C . ILE A 1 229 ? -13.026 -10.067 19.103 1.00 93.12 229 ILE A C 1
ATOM 1789 O O . ILE A 1 229 ? -13.544 -10.174 20.215 1.00 93.12 229 ILE A O 1
ATOM 1793 N N . SER A 1 230 ? -13.236 -9.012 18.313 1.00 91.31 230 SER A N 1
ATOM 1794 C CA . SER A 1 230 ? -14.047 -7.867 18.723 1.00 91.31 230 SER A CA 1
ATOM 1795 C C . SER A 1 230 ? -15.511 -8.258 18.961 1.00 91.31 230 SER A C 1
ATOM 1797 O O . SER A 1 230 ? -16.116 -7.796 19.926 1.00 91.31 230 SER A O 1
ATOM 1799 N N . GLU A 1 231 ? -16.070 -9.142 18.132 1.00 91.81 231 GLU A N 1
ATOM 1800 C CA . GLU A 1 231 ? -17.423 -9.686 18.305 1.00 91.81 231 GLU A CA 1
ATOM 1801 C C . GLU A 1 231 ? -17.541 -10.546 19.571 1.00 91.81 231 GLU A C 1
ATOM 1803 O O . GLU A 1 231 ? -18.495 -10.383 20.329 1.00 91.81 231 GLU A O 1
ATOM 1808 N N . ARG A 1 232 ? -16.548 -11.399 19.859 1.00 89.50 232 ARG A N 1
ATOM 1809 C CA . ARG A 1 232 ? -16.526 -12.200 21.096 1.00 89.50 232 ARG A CA 1
ATOM 1810 C C . ARG A 1 232 ? -16.445 -11.334 22.347 1.00 89.50 232 ARG A C 1
ATOM 1812 O O . ARG A 1 232 ? -17.194 -11.581 23.282 1.00 89.50 232 ARG A O 1
ATOM 1819 N N . LYS A 1 233 ? -15.587 -10.306 22.366 1.00 86.12 233 LYS A N 1
ATOM 1820 C CA . LYS A 1 233 ? -15.479 -9.387 23.514 1.00 86.12 233 LYS A CA 1
ATOM 1821 C C . LYS A 1 233 ? -16.805 -8.671 23.800 1.00 86.12 233 LYS A C 1
ATOM 1823 O O . LYS A 1 233 ? -17.157 -8.519 24.960 1.00 86.12 233 LYS A O 1
ATOM 1828 N N . LYS A 1 234 ? -17.569 -8.303 22.766 1.00 83.06 234 LYS A N 1
ATOM 1829 C CA . LYS A 1 234 ? -18.908 -7.704 22.926 1.00 83.06 234 LYS A CA 1
ATOM 1830 C C . LYS A 1 234 ? -19.961 -8.666 23.474 1.00 83.06 234 LYS A C 1
ATOM 1832 O O . LYS A 1 234 ? -20.938 -8.194 24.024 1.00 83.06 234 LYS A O 1
ATOM 1837 N N . ALA A 1 235 ? -19.798 -9.974 23.286 1.00 79.00 235 ALA A N 1
ATOM 1838 C CA . ALA A 1 235 ? -20.752 -10.978 23.762 1.00 79.00 235 ALA A CA 1
ATOM 1839 C C . ALA A 1 235 ? -20.526 -11.396 25.226 1.00 79.00 235 ALA A C 1
ATOM 1841 O O . ALA A 1 235 ? -21.372 -12.072 25.802 1.00 79.00 235 ALA A O 1
ATOM 1842 N N . VAL A 1 236 ? -19.368 -11.056 25.799 1.00 74.19 236 VAL A N 1
ATOM 1843 C CA . VAL A 1 236 ? -18.991 -11.388 27.185 1.00 74.19 236 VAL A CA 1
ATOM 1844 C C . VAL A 1 236 ? -19.346 -10.254 28.163 1.00 74.19 236 VAL A C 1
ATOM 1846 O O . VAL A 1 236 ? -19.358 -10.481 29.370 1.00 74.19 236 VAL A O 1
ATOM 1849 N N . ILE A 1 237 ? -19.640 -9.057 27.647 1.00 54.56 237 ILE A N 1
ATOM 1850 C CA . ILE A 1 237 ? -20.088 -7.872 28.399 1.00 54.56 237 ILE A CA 1
ATOM 1851 C C . ILE A 1 237 ? -21.611 -7.798 28.324 1.00 54.56 237 ILE A C 1
ATOM 1853 O O . ILE A 1 237 ? -22.232 -7.527 29.373 1.00 54.56 237 ILE A O 1
#

pLDDT: mean 84.62, std 15.04, range [31.62, 98.56]

Organism: Pseudomonas fluorescens (NCBI:txid294)

Solvent-accessible surface area (backbone atoms only — not comparable to full-atom values): 13132 Å² total; per-residue (Å²): 144,83,82,80,81,77,78,74,80,70,78,78,68,87,77,60,88,78,76,49,54,77,57,72,86,40,61,64,58,56,51,49,50,51,52,54,52,52,53,50,50,52,52,52,50,52,48,62,67,46,52,82,75,51,64,75,92,72,60,48,74,65,56,51,50,51,53,52,50,51,52,52,52,51,51,52,51,50,53,49,49,54,50,50,51,60,55,68,52,61,40,65,42,54,40,52,60,85,43,52,68,53,54,49,30,35,52,44,36,48,55,71,67,18,64,32,30,38,39,39,41,68,71,59,73,79,41,73,43,68,71,44,36,51,51,49,46,56,30,4,61,68,62,26,30,34,41,38,24,28,58,91,39,77,66,54,53,55,32,36,76,45,42,21,47,75,22,44,58,32,47,93,82,40,72,72,60,82,74,35,37,38,30,25,27,55,99,45,90,86,20,32,29,38,38,52,46,79,58,88,73,26,34,36,36,41,46,32,44,74,88,74,43,71,66,35,56,52,56,54,49,51,54,52,49,26,46,54,47,28,54,51,58,63,72,76,108

Sequence (237 aa):
MLGFFRCSKNKIEKRGGDRWPRPKKTADFNQLIIKLILILLTFISLAGTLIPLVDLSKVDKLEAAILGGAAVVLSVLFAALVWLETKGLGGKRVYNLEDAKGISSYMLHWIGHGGRVAIWSRDLSWASHEKSSECLFEKAKRKELILCLPAHTEMSEKLQSAGATVYIVGEDLLAEPNSRFTIAYYKRDGSKVAVGRTKGDKHVIEEFSSGEHPAYFLAYDLVKLAQSISERKKAVI